Protein AF-M7AQ75-F1 (afdb_monomer_lite)

Sequence (185 aa):
MRVGAAALARFWATLHSLHGDWRFAPSRPPLPRDVWDPAPLSSPPNSVCDRAYVLLDGEYQGRLERDGQTTLNLTGQAGATLDLLVENMGRINFGVNTSDFKGLLRNLSLDSALLSDWLIYPLDVDAAVGQGWPLPTPQAEGSRAPLGPALYTGTFCSSPPVSRPHVGRACSGISPWTRLCSATG

Secondary structure (DSSP, 8-state):
-----------EEESTT--S-------PPBPSS-EEEEEEEE--TT-EESEEEEEETTEEEEEEETTS--EEEEEE-TTPBEEEEEE------SSS------EE-S--EETTEEP------EE-HHHHHHTTPSP-PPPPTTPPPPSS--------PPPPP------------------------

Structure (mmCIF, N/CA/C/O backbone):
data_AF-M7AQ75-F1
#
_entry.id   AF-M7AQ75-F1
#
loop_
_atom_site.group_PDB
_atom_site.id
_atom_site.type_symbol
_atom_site.label_atom_id
_atom_site.label_alt_id
_atom_site.label_comp_id
_atom_site.label_asym_id
_atom_site.label_entity_id
_atom_site.label_seq_id
_atom_site.pdbx_PDB_ins_code
_atom_site.Cartn_x
_atom_site.Cartn_y
_atom_site.Cartn_z
_atom_site.occupancy
_atom_site.B_iso_or_equiv
_atom_site.auth_seq_id
_atom_site.auth_comp_id
_atom_site.auth_asym_id
_atom_site.auth_atom_id
_atom_site.pdbx_PDB_model_num
ATOM 1 N N . MET A 1 1 ? -25.297 -19.003 23.849 1.00 27.22 1 MET A N 1
ATOM 2 C CA . MET A 1 1 ? -23.858 -19.034 24.187 1.00 27.22 1 MET A CA 1
ATOM 3 C C . MET A 1 1 ? -23.104 -18.508 22.970 1.00 27.22 1 MET A C 1
ATOM 5 O O . MET A 1 1 ? -23.290 -19.064 21.902 1.00 27.22 1 MET A O 1
ATOM 9 N N . ARG A 1 2 ? -22.372 -17.397 23.147 1.00 25.47 2 ARG A N 1
ATOM 10 C CA . ARG A 1 2 ? -21.494 -16.680 22.194 1.00 25.47 2 ARG A CA 1
ATOM 11 C C . ARG A 1 2 ? -22.080 -16.260 20.833 1.00 25.47 2 ARG A C 1
ATOM 13 O O . ARG A 1 2 ? -22.066 -16.998 19.859 1.00 25.47 2 ARG A O 1
ATOM 20 N N . VAL A 1 3 ? -22.482 -14.989 20.793 1.00 25.33 3 VAL A N 1
ATOM 21 C CA . VAL A 1 3 ? -22.516 -14.145 19.593 1.00 25.33 3 VAL A CA 1
ATOM 22 C C . VAL A 1 3 ? -21.057 -13.873 19.200 1.00 25.33 3 VAL A C 1
ATOM 24 O O . VAL A 1 3 ? -20.312 -13.301 19.993 1.00 25.33 3 VAL A O 1
ATOM 27 N N . GLY A 1 4 ? -20.627 -14.352 18.033 1.00 22.44 4 GLY A N 1
ATOM 28 C CA . GLY A 1 4 ? -19.316 -14.057 17.452 1.00 22.44 4 GLY A CA 1
ATOM 29 C C . GLY A 1 4 ? -19.477 -12.995 16.373 1.00 22.44 4 GLY A C 1
ATOM 30 O O . GLY A 1 4 ? -20.179 -13.224 15.393 1.00 22.44 4 GLY A O 1
ATOM 31 N N . ALA A 1 5 ? -18.880 -11.827 16.597 1.00 24.09 5 ALA A N 1
ATOM 32 C CA . ALA A 1 5 ? -18.887 -10.697 15.680 1.00 24.09 5 ALA A CA 1
ATOM 33 C C . ALA A 1 5 ? -18.297 -11.078 14.312 1.00 24.09 5 ALA A C 1
ATOM 35 O O . ALA A 1 5 ? -17.221 -11.667 14.235 1.00 24.09 5 ALA A O 1
ATOM 36 N N . ALA A 1 6 ? -18.992 -10.698 13.243 1.00 22.36 6 ALA A N 1
ATOM 37 C CA . ALA A 1 6 ? -18.503 -10.777 11.877 1.00 22.36 6 ALA A CA 1
ATOM 38 C C . ALA A 1 6 ? -18.558 -9.380 11.251 1.00 22.36 6 ALA A C 1
ATOM 40 O O . ALA A 1 6 ? -19.641 -8.815 11.137 1.00 22.36 6 ALA A O 1
ATOM 41 N N . ALA A 1 7 ? -17.395 -8.848 10.867 1.00 22.86 7 ALA A N 1
ATOM 42 C CA . ALA A 1 7 ? -17.157 -8.169 9.588 1.00 22.86 7 ALA A CA 1
ATOM 43 C C . ALA A 1 7 ? -15.687 -7.707 9.530 1.00 22.86 7 ALA A C 1
ATOM 45 O O . ALA A 1 7 ? -15.278 -6.778 10.219 1.00 22.86 7 ALA A O 1
ATOM 46 N N . LEU A 1 8 ? -14.897 -8.410 8.715 1.00 27.36 8 LEU A N 1
ATOM 47 C CA . LEU A 1 8 ? -13.533 -8.071 8.299 1.00 27.36 8 LEU A CA 1
ATOM 48 C C . LEU A 1 8 ? -13.582 -6.926 7.267 1.00 27.36 8 LEU A C 1
ATOM 50 O O . LEU A 1 8 ? -14.388 -6.998 6.343 1.00 27.36 8 LEU A O 1
ATOM 54 N N . ALA A 1 9 ? -12.695 -5.930 7.358 1.00 23.98 9 ALA A N 1
ATOM 55 C CA . ALA A 1 9 ? -12.472 -4.934 6.299 1.00 23.98 9 ALA A CA 1
ATOM 56 C C . ALA A 1 9 ? -10.984 -4.921 5.901 1.00 23.98 9 ALA A C 1
ATOM 58 O O . ALA A 1 9 ? -10.117 -5.019 6.767 1.00 23.98 9 ALA A O 1
ATOM 59 N N . ARG A 1 10 ? -10.694 -4.888 4.593 1.00 34.25 10 ARG A N 1
ATOM 60 C CA . ARG A 1 10 ? -9.398 -5.259 3.987 1.00 34.25 10 ARG A CA 1
ATOM 61 C C . ARG A 1 10 ? -9.135 -4.436 2.713 1.00 34.25 10 ARG A C 1
ATOM 63 O O . ARG A 1 10 ? -10.094 -4.188 1.990 1.00 34.25 10 ARG A O 1
ATOM 70 N N . PHE A 1 11 ? -7.862 -4.128 2.424 1.00 36.25 11 PHE A N 1
ATOM 71 C CA . PHE A 1 11 ? -7.356 -3.196 1.393 1.00 36.25 11 PHE A CA 1
ATOM 72 C C . PHE A 1 11 ? -7.885 -1.755 1.461 1.00 36.25 11 PHE A C 1
ATOM 74 O O . PHE A 1 11 ? -9.081 -1.513 1.591 1.00 36.25 11 PHE A O 1
ATOM 81 N N . TRP A 1 12 ? -6.981 -0.790 1.267 1.00 38.69 12 TRP A N 1
ATOM 82 C CA . TRP A 1 12 ? -7.255 0.646 1.338 1.00 38.69 12 TRP A CA 1
ATOM 83 C C . TRP A 1 12 ? -6.426 1.407 0.277 1.00 38.69 12 TRP A C 1
ATOM 85 O O . TRP A 1 12 ? -5.217 1.227 0.190 1.00 38.69 12 TRP A O 1
ATOM 95 N N . ALA A 1 13 ? -7.035 2.277 -0.530 1.00 34.41 13 ALA A N 1
ATOM 96 C CA . ALA A 1 13 ? -6.335 3.215 -1.424 1.00 34.41 13 ALA A CA 1
ATOM 97 C C . ALA A 1 13 ? -7.135 4.522 -1.533 1.00 34.41 13 ALA A C 1
ATOM 99 O O . ALA A 1 13 ? -8.310 4.466 -1.841 1.00 34.41 13 ALA A O 1
ATOM 100 N N . THR A 1 14 ? -6.577 5.710 -1.302 1.00 35.91 14 THR A N 1
ATOM 101 C CA . THR A 1 14 ? -7.384 6.954 -1.225 1.00 35.91 14 THR A CA 1
ATOM 102 C C . THR A 1 14 ? -8.090 7.326 -2.550 1.00 35.91 14 THR A C 1
ATOM 104 O O . THR A 1 14 ? -7.473 7.349 -3.615 1.00 35.91 14 THR A O 1
ATOM 107 N N . LEU A 1 15 ? -9.389 7.660 -2.467 1.00 39.03 15 LEU A N 1
ATOM 108 C CA . LEU A 1 15 ? -10.383 7.765 -3.559 1.00 39.03 15 LEU A CA 1
ATOM 109 C C . LEU A 1 15 ? -10.178 8.882 -4.614 1.00 39.03 15 LEU A C 1
ATOM 111 O O . LEU A 1 15 ? -10.840 8.865 -5.647 1.00 39.03 15 LEU A O 1
ATOM 115 N N . HIS A 1 16 ? -9.272 9.849 -4.463 1.00 32.41 16 HIS A N 1
ATOM 116 C CA . HIS A 1 16 ? -9.374 11.089 -5.259 1.00 32.41 16 HIS A CA 1
ATOM 117 C C . HIS A 1 16 ? -8.875 11.052 -6.727 1.00 32.41 16 HIS A C 1
ATOM 119 O O . HIS A 1 16 ? -8.569 12.101 -7.297 1.00 32.41 16 HIS A O 1
ATOM 125 N N . SER A 1 17 ? -8.765 9.886 -7.381 1.00 36.56 17 SER A N 1
ATOM 126 C CA . SER A 1 17 ? -8.378 9.842 -8.806 1.00 36.56 17 SER A C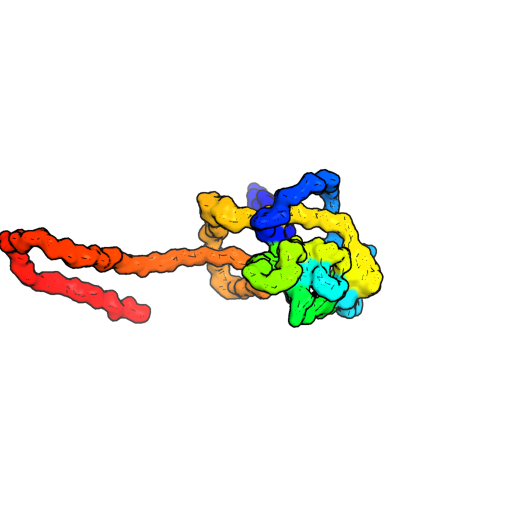A 1
ATOM 127 C C . SER A 1 17 ? -8.760 8.564 -9.570 1.00 36.56 17 SER A C 1
ATOM 129 O O . SER A 1 17 ? -7.956 8.087 -10.370 1.00 36.56 17 SER A O 1
ATOM 131 N N . LEU A 1 18 ? -9.966 8.018 -9.391 1.00 42.47 18 LEU A N 1
ATOM 132 C CA . LEU A 1 18 ? -10.447 6.893 -10.210 1.00 42.47 18 LEU A CA 1
ATOM 133 C C . LEU A 1 18 ? -11.562 7.333 -11.173 1.00 42.47 18 LEU A C 1
ATOM 135 O O . LEU A 1 18 ? -12.719 6.966 -11.014 1.00 42.47 18 LEU A O 1
ATOM 139 N N . HIS A 1 19 ? -11.204 8.110 -12.198 1.00 36.62 19 HIS A N 1
ATOM 140 C CA . HIS A 1 19 ? -11.995 8.170 -13.431 1.00 36.62 19 HIS A CA 1
ATOM 141 C C . HIS A 1 19 ? -11.363 7.213 -14.441 1.00 36.62 19 HIS A C 1
ATOM 143 O O . HIS A 1 19 ? -10.417 7.564 -15.142 1.00 36.62 19 HIS A O 1
ATOM 149 N N . GLY A 1 20 ? -11.865 5.983 -14.474 1.00 34.25 20 GLY A N 1
ATOM 150 C CA . GLY A 1 20 ? -11.493 4.985 -15.467 1.00 34.25 20 GLY A CA 1
ATOM 151 C C . GLY A 1 20 ? -12.203 3.673 -15.175 1.00 34.25 20 GLY A C 1
ATOM 152 O O . GLY A 1 20 ? -12.045 3.124 -14.090 1.00 34.25 20 GLY A O 1
ATOM 153 N N . ASP A 1 21 ? -13.008 3.204 -16.125 1.00 34.75 21 ASP A N 1
ATOM 154 C CA . ASP A 1 21 ? -13.701 1.921 -16.061 1.00 34.75 21 ASP A CA 1
ATOM 155 C C . ASP A 1 21 ? -12.701 0.769 -15.903 1.00 34.75 21 ASP A C 1
ATOM 157 O O . ASP A 1 21 ? -11.949 0.451 -16.825 1.00 34.75 21 ASP A O 1
ATOM 161 N N . TRP A 1 22 ? -12.725 0.092 -14.758 1.00 36.59 22 TRP A N 1
ATOM 162 C CA . TRP A 1 22 ? -12.107 -1.221 -14.609 1.00 36.59 22 TRP A CA 1
ATOM 163 C C . TRP A 1 22 ? -13.142 -2.188 -14.030 1.00 36.59 22 TRP A C 1
ATOM 165 O O . TRP A 1 22 ? -13.721 -1.971 -12.969 1.00 36.59 22 TRP A O 1
ATOM 175 N N . ARG A 1 23 ? -13.427 -3.253 -14.782 1.00 28.41 23 ARG A N 1
ATOM 176 C CA . ARG A 1 23 ? -14.301 -4.358 -14.377 1.00 28.41 23 ARG A CA 1
ATOM 177 C C . ARG A 1 23 ? -13.417 -5.570 -14.123 1.00 28.41 23 ARG A C 1
ATOM 179 O O . ARG A 1 23 ? -12.953 -6.133 -15.105 1.00 28.41 23 ARG A O 1
ATOM 186 N N . PHE A 1 24 ? -13.221 -6.009 -12.878 1.00 36.66 24 PHE A N 1
ATOM 187 C CA . PHE A 1 24 ? -12.612 -7.320 -12.607 1.00 36.66 24 PHE A CA 1
ATOM 188 C C . PHE A 1 24 ? -13.222 -8.014 -11.382 1.00 36.66 24 PHE A C 1
ATOM 190 O O . PHE A 1 24 ? -13.629 -7.375 -10.414 1.00 36.66 24 PHE A O 1
ATOM 197 N N . ALA A 1 25 ? -13.339 -9.339 -11.504 1.00 28.00 25 ALA A N 1
ATOM 198 C CA . ALA A 1 25 ? -13.940 -10.279 -10.559 1.00 28.00 25 ALA A CA 1
ATOM 199 C C . ALA A 1 25 ? -13.043 -10.527 -9.322 1.00 28.00 25 ALA A C 1
ATOM 201 O O . ALA A 1 25 ? -11.836 -10.301 -9.396 1.00 28.00 25 ALA A O 1
ATOM 202 N N . PRO A 1 26 ? -13.597 -10.990 -8.182 1.00 33.34 26 PRO A N 1
ATOM 203 C CA . PRO A 1 26 ? -12.878 -10.991 -6.914 1.00 33.34 26 PRO A CA 1
ATOM 204 C C . PRO A 1 26 ? -11.957 -12.210 -6.737 1.00 33.34 26 PRO A C 1
ATOM 206 O O . PRO A 1 26 ? -12.433 -13.336 -6.628 1.00 33.34 26 PRO A O 1
ATOM 209 N N . SER A 1 27 ? -10.657 -11.984 -6.559 1.00 33.62 27 SER A N 1
ATOM 210 C CA . SER A 1 27 ? -9.801 -12.803 -5.694 1.00 33.62 27 SER A CA 1
ATOM 211 C C . SER A 1 27 ? -8.594 -11.993 -5.239 1.00 33.62 27 SER A C 1
ATOM 213 O O . SER A 1 27 ? -7.915 -11.388 -6.059 1.00 33.62 27 SER A O 1
ATOM 215 N N . ARG A 1 28 ? -8.336 -11.961 -3.930 1.00 54.16 28 ARG A N 1
ATOM 216 C CA . ARG A 1 28 ? -7.172 -11.273 -3.366 1.00 54.16 28 ARG A CA 1
ATOM 217 C C . ARG A 1 28 ? -5.953 -12.188 -3.511 1.00 54.16 28 ARG A C 1
ATOM 219 O O . ARG A 1 28 ? -6.085 -13.331 -3.077 1.00 54.16 28 ARG A O 1
ATOM 226 N N . PRO A 1 29 ? -4.813 -11.750 -4.081 1.00 53.88 29 PRO A N 1
ATOM 227 C CA . PRO A 1 29 ? -3.756 -12.686 -4.429 1.00 53.88 29 PRO A CA 1
ATOM 228 C C . PRO A 1 29 ? -3.060 -13.174 -3.147 1.00 53.88 29 PRO A C 1
ATOM 230 O O . PRO A 1 29 ? -2.524 -12.353 -2.393 1.00 53.88 29 PRO A O 1
ATOM 233 N N . PRO A 1 30 ? -3.100 -14.484 -2.853 1.00 63.56 30 PRO A N 1
ATOM 234 C CA . PRO A 1 30 ? -2.301 -15.056 -1.780 1.00 63.56 30 PRO A CA 1
ATOM 235 C C . PRO A 1 30 ? -0.812 -15.009 -2.138 1.00 63.56 30 PRO A C 1
ATOM 237 O O . PRO A 1 30 ? -0.453 -14.963 -3.319 1.00 63.56 30 PRO A O 1
ATOM 240 N N . LEU A 1 31 ? 0.069 -15.110 -1.137 1.00 60.66 31 LEU A N 1
ATOM 241 C CA . LEU A 1 31 ? 1.465 -15.451 -1.399 1.00 60.66 31 LEU A CA 1
ATOM 242 C C . LEU A 1 31 ? 1.521 -16.743 -2.236 1.00 60.66 31 LEU A C 1
ATOM 244 O O . LEU A 1 31 ? 0.912 -17.744 -1.841 1.00 60.66 31 LEU A O 1
ATOM 248 N N . PRO A 1 32 ? 2.243 -16.746 -3.374 1.00 65.56 32 PRO A N 1
ATOM 249 C CA . PRO A 1 32 ? 2.225 -17.867 -4.312 1.00 65.56 32 PRO A CA 1
ATOM 250 C C . PRO A 1 32 ? 2.980 -19.098 -3.792 1.00 65.56 32 PRO A C 1
ATOM 252 O O . PRO A 1 32 ? 2.839 -20.184 -4.349 1.00 65.56 32 PRO A O 1
ATOM 255 N N . ARG A 1 33 ? 3.811 -18.931 -2.758 1.00 70.94 33 ARG A N 1
ATOM 256 C CA . ARG A 1 33 ? 4.610 -19.982 -2.123 1.00 70.94 33 ARG A CA 1
ATOM 257 C C . ARG A 1 33 ? 4.973 -19.587 -0.697 1.00 70.94 33 ARG A C 1
ATOM 259 O O . ARG A 1 33 ? 4.886 -18.408 -0.353 1.00 70.94 33 ARG A O 1
ATOM 266 N N . ASP A 1 34 ? 5.420 -20.562 0.088 1.00 70.50 34 ASP A N 1
ATOM 267 C CA . ASP A 1 34 ? 6.023 -20.283 1.384 1.00 70.50 34 ASP A CA 1
ATOM 268 C C . ASP A 1 34 ? 7.318 -19.492 1.199 1.00 70.50 34 ASP A C 1
ATOM 270 O O . ASP A 1 34 ? 8.104 -19.740 0.279 1.00 70.50 34 ASP A O 1
ATOM 274 N N . VAL A 1 35 ? 7.545 -18.562 2.114 1.00 68.69 35 VAL A N 1
ATOM 275 C CA . VAL A 1 35 ? 8.711 -17.693 2.180 1.00 68.69 35 VAL A CA 1
ATOM 276 C C . VAL A 1 35 ? 9.346 -17.902 3.551 1.00 68.69 35 VAL A C 1
ATOM 278 O O . VAL A 1 35 ? 9.047 -17.189 4.510 1.00 68.69 35 VAL A O 1
ATOM 281 N N . TRP A 1 36 ? 10.162 -18.952 3.646 1.00 65.19 36 TRP A N 1
ATOM 282 C CA . TRP A 1 36 ? 10.852 -19.354 4.878 1.00 65.19 36 TRP A CA 1
ATOM 283 C C . TRP A 1 36 ? 12.084 -18.485 5.161 1.00 65.19 36 TRP A C 1
ATOM 285 O O . TRP A 1 36 ? 12.357 -18.173 6.317 1.00 65.19 36 TRP A O 1
ATOM 295 N N . ASP A 1 37 ? 12.765 -18.037 4.104 1.00 77.38 37 ASP A N 1
ATOM 296 C CA . ASP A 1 37 ? 13.824 -17.029 4.159 1.00 77.38 37 ASP A CA 1
ATOM 297 C C . ASP A 1 37 ? 13.260 -15.660 3.755 1.00 77.38 37 ASP A C 1
ATOM 299 O O . ASP A 1 37 ? 12.406 -15.613 2.866 1.00 77.38 37 ASP A O 1
ATOM 303 N N . PRO A 1 38 ? 13.713 -14.539 4.352 1.00 84.31 38 PRO A N 1
ATOM 304 C CA . PRO A 1 38 ? 13.221 -13.215 3.987 1.00 84.31 38 PRO A CA 1
ATOM 305 C C . PRO A 1 38 ? 13.369 -12.934 2.480 1.00 84.31 38 PRO A C 1
ATOM 307 O O . PRO A 1 38 ? 14.480 -12.754 1.980 1.00 84.31 38 PRO A O 1
ATOM 310 N N . ALA A 1 39 ? 12.246 -12.875 1.761 1.00 88.25 39 ALA A N 1
ATOM 311 C CA . ALA A 1 39 ? 12.202 -12.649 0.319 1.00 88.25 39 ALA A CA 1
ATOM 312 C C . ALA A 1 39 ? 11.967 -11.170 -0.008 1.00 88.25 39 ALA A C 1
ATOM 314 O O . ALA A 1 39 ? 11.090 -10.542 0.594 1.00 88.25 39 ALA A O 1
ATOM 315 N N . PRO A 1 40 ? 12.678 -10.603 -0.997 1.00 94.50 40 PRO A N 1
ATOM 316 C CA . PRO A 1 40 ? 12.508 -9.205 -1.362 1.00 94.50 40 PRO A CA 1
ATOM 317 C C . PRO A 1 40 ? 11.181 -8.990 -2.102 1.00 94.50 40 PRO A C 1
ATOM 319 O O . PRO A 1 40 ? 10.994 -9.479 -3.218 1.00 94.50 40 PRO A O 1
ATOM 322 N N . LEU A 1 41 ? 10.285 -8.198 -1.513 1.00 94.94 41 LEU A N 1
ATOM 323 C CA . LEU A 1 41 ? 9.194 -7.526 -2.214 1.00 94.94 41 LEU A CA 1
ATOM 324 C C . LEU A 1 41 ? 9.739 -6.223 -2.806 1.00 94.94 41 LEU A C 1
ATOM 326 O O . LEU A 1 41 ? 10.148 -5.334 -2.061 1.00 94.94 41 LEU A O 1
ATOM 330 N N . SER A 1 42 ? 9.741 -6.101 -4.130 1.00 95.62 42 SER A N 1
ATOM 331 C CA . SER A 1 42 ? 10.352 -4.977 -4.845 1.00 95.62 42 SER A CA 1
ATOM 332 C C . SER A 1 42 ? 9.372 -4.273 -5.772 1.00 95.62 42 SER A C 1
ATOM 334 O O . SER A 1 42 ? 8.533 -4.903 -6.421 1.00 95.62 42 SER A O 1
ATOM 336 N N . SER A 1 43 ? 9.518 -2.956 -5.867 1.00 93.69 43 SER A N 1
ATOM 337 C CA . SER A 1 43 ? 8.799 -2.105 -6.804 1.00 93.69 43 SER A CA 1
ATOM 338 C C . SER A 1 43 ? 9.749 -1.620 -7.911 1.00 93.69 43 SER A C 1
ATOM 340 O O . SER A 1 43 ? 10.874 -1.195 -7.630 1.00 93.69 43 SER A O 1
ATOM 342 N N . PRO A 1 44 ? 9.351 -1.681 -9.196 1.00 93.00 44 PRO A N 1
ATOM 343 C CA . PRO A 1 44 ? 10.107 -1.020 -10.253 1.00 93.00 44 PRO A CA 1
ATOM 344 C C . PRO A 1 44 ? 10.233 0.492 -9.988 1.00 93.00 44 PRO A C 1
ATOM 346 O O . PRO A 1 44 ? 9.353 1.071 -9.340 1.00 93.00 44 PRO A O 1
ATOM 349 N N . PRO A 1 45 ? 11.253 1.174 -10.534 1.00 90.69 45 PRO A N 1
ATOM 350 C CA . PRO A 1 45 ? 11.369 2.624 -10.405 1.00 90.69 45 PRO A CA 1
ATOM 351 C C . PRO A 1 45 ? 10.079 3.341 -10.825 1.00 90.69 45 PRO A C 1
ATOM 353 O O . PRO A 1 45 ? 9.495 3.016 -11.863 1.00 90.69 45 PRO A O 1
ATOM 356 N N . ASN A 1 46 ? 9.643 4.322 -10.027 1.00 85.38 46 ASN A N 1
ATOM 357 C CA . ASN A 1 46 ? 8.426 5.111 -10.266 1.00 85.38 46 ASN A CA 1
ATOM 358 C C . ASN A 1 46 ? 7.130 4.282 -10.386 1.00 85.38 46 ASN A C 1
ATOM 360 O O . ASN A 1 46 ? 6.218 4.665 -11.118 1.00 85.38 46 ASN A O 1
ATOM 364 N N . SER A 1 47 ? 7.042 3.129 -9.713 1.00 89.19 47 SER A N 1
ATOM 365 C CA . SER A 1 47 ? 5.832 2.289 -9.731 1.00 89.19 47 SER A CA 1
ATOM 366 C C . SER A 1 47 ? 4.915 2.488 -8.525 1.00 89.19 47 SER A C 1
ATOM 368 O O . SER A 1 47 ? 3.714 2.290 -8.658 1.00 89.19 47 SER A O 1
ATOM 370 N N . VAL A 1 48 ? 5.445 2.908 -7.375 1.00 91.75 48 VAL A N 1
ATOM 371 C CA . VAL A 1 48 ? 4.654 3.320 -6.207 1.00 91.75 48 VAL A CA 1
ATOM 372 C C . VAL A 1 48 ? 4.588 4.842 -6.208 1.00 91.75 48 VAL A C 1
ATOM 374 O O . VAL A 1 48 ? 5.624 5.502 -6.202 1.00 91.75 48 VAL A O 1
ATOM 377 N N . CYS A 1 49 ? 3.384 5.405 -6.266 1.00 90.31 49 CYS A N 1
ATOM 378 C CA . CYS A 1 49 ? 3.143 6.847 -6.335 1.00 90.31 49 CYS A CA 1
ATOM 379 C C . CYS A 1 49 ? 2.066 7.236 -5.298 1.00 90.31 49 CYS A C 1
ATOM 381 O O . CYS A 1 49 ? 0.875 7.174 -5.589 1.00 90.31 49 CYS A O 1
ATOM 383 N N . ASP A 1 50 ? 2.413 7.598 -4.062 1.00 90.06 50 ASP A N 1
ATOM 384 C CA . ASP A 1 50 ? 3.759 8.004 -3.607 1.00 90.06 50 ASP A CA 1
ATOM 385 C C . ASP A 1 50 ? 4.336 7.102 -2.514 1.00 90.06 50 ASP A C 1
ATOM 387 O O . ASP A 1 50 ? 5.549 6.883 -2.474 1.00 90.06 50 ASP A O 1
ATOM 391 N N . ARG A 1 51 ? 3.477 6.523 -1.672 1.00 94.06 51 ARG A N 1
ATOM 392 C CA . ARG A 1 51 ? 3.883 5.622 -0.590 1.00 94.06 51 ARG A CA 1
ATOM 393 C C . ARG A 1 51 ? 2.919 4.450 -0.474 1.00 94.06 51 ARG A C 1
ATOM 395 O O . ARG A 1 51 ? 1.714 4.641 -0.565 1.00 94.06 51 ARG A O 1
ATOM 402 N N . ALA A 1 52 ? 3.436 3.251 -0.234 1.00 95.12 52 ALA A N 1
ATOM 403 C CA . ALA A 1 52 ? 2.639 2.062 0.045 1.00 95.12 52 ALA A CA 1
ATOM 404 C C . ALA A 1 52 ? 3.044 1.458 1.393 1.00 95.12 52 ALA A C 1
ATOM 406 O O . ALA A 1 52 ? 4.192 1.060 1.563 1.00 95.12 52 ALA A O 1
ATOM 407 N N . TYR A 1 53 ? 2.117 1.367 2.343 1.00 94.69 53 TYR A N 1
ATOM 408 C CA . TYR A 1 53 ? 2.301 0.614 3.585 1.00 94.69 53 TYR A CA 1
ATOM 409 C C . TYR A 1 53 ? 1.957 -0.848 3.320 1.00 94.69 53 TYR A C 1
ATOM 411 O O . TYR A 1 53 ? 0.883 -1.142 2.796 1.00 94.69 53 TYR A O 1
ATOM 419 N N . VAL A 1 54 ? 2.863 -1.754 3.665 1.00 94.25 54 VAL A N 1
ATOM 420 C CA . VAL A 1 54 ? 2.759 -3.176 3.339 1.00 94.25 54 VAL A CA 1
ATOM 421 C C . VAL A 1 54 ? 2.330 -3.947 4.572 1.00 94.25 54 VAL A C 1
ATOM 423 O O . VAL A 1 54 ? 2.936 -3.809 5.636 1.00 94.25 54 VAL A O 1
ATOM 426 N N . LEU A 1 55 ? 1.280 -4.752 4.426 1.00 91.50 55 LEU A N 1
ATOM 427 C CA . LEU A 1 55 ? 0.780 -5.622 5.479 1.00 91.50 55 LEU A CA 1
ATOM 428 C C . LEU A 1 55 ? 0.707 -7.059 4.964 1.00 91.50 55 LEU A C 1
ATOM 430 O O . LEU A 1 55 ? 0.308 -7.300 3.825 1.00 91.50 55 LEU A O 1
ATOM 434 N N . LEU A 1 56 ? 1.064 -8.016 5.811 1.00 89.50 56 LEU A N 1
ATOM 435 C CA . LEU A 1 56 ? 0.944 -9.441 5.528 1.00 89.50 56 LEU A CA 1
ATOM 436 C C . LEU A 1 56 ? 0.034 -10.065 6.582 1.00 89.50 56 LEU A C 1
ATOM 438 O O . LEU A 1 56 ? 0.302 -9.944 7.772 1.00 89.50 56 LEU A O 1
ATOM 442 N N . ASP A 1 57 ? -1.092 -10.631 6.148 1.00 88.19 57 ASP A N 1
ATOM 443 C CA . ASP A 1 57 ? -2.183 -11.097 7.020 1.00 88.19 57 ASP A CA 1
ATOM 444 C C . ASP A 1 57 ? -2.664 -10.062 8.053 1.00 88.19 57 ASP A C 1
ATOM 446 O O . ASP A 1 57 ? -3.173 -10.398 9.118 1.00 88.19 57 ASP A O 1
ATOM 450 N N . GLY A 1 58 ? -2.575 -8.778 7.693 1.00 85.06 58 GLY A N 1
ATOM 451 C CA . GLY A 1 58 ? -2.968 -7.656 8.549 1.00 85.06 58 GLY A CA 1
ATOM 452 C C . GLY A 1 58 ? -1.854 -7.135 9.462 1.00 85.06 58 GLY A C 1
ATOM 453 O O . GLY A 1 58 ? -2.033 -6.089 10.078 1.00 85.06 58 GLY A O 1
ATOM 454 N N . GLU A 1 59 ? -0.692 -7.789 9.499 1.00 88.69 59 GLU A N 1
ATOM 455 C CA . GLU A 1 59 ? 0.472 -7.337 10.265 1.00 88.69 59 GLU A CA 1
ATOM 456 C C . GLU A 1 59 ? 1.358 -6.417 9.425 1.00 88.69 59 GLU A C 1
ATOM 458 O O . GLU A 1 59 ? 1.740 -6.759 8.304 1.00 88.69 59 GLU A O 1
ATOM 463 N N . TYR A 1 60 ? 1.715 -5.253 9.969 1.00 91.62 60 TYR A N 1
ATOM 464 C CA . TYR A 1 60 ? 2.527 -4.255 9.273 1.00 91.62 60 TYR A CA 1
ATOM 465 C C . TYR A 1 60 ? 3.983 -4.706 9.099 1.00 91.62 60 TYR A C 1
ATOM 467 O O . TYR A 1 60 ? 4.657 -5.040 10.070 1.00 91.62 60 TYR A O 1
ATOM 475 N N . GLN A 1 61 ? 4.473 -4.656 7.860 1.00 94.25 61 GLN A N 1
ATOM 476 C CA . GLN A 1 61 ? 5.803 -5.139 7.466 1.00 94.25 61 GLN A CA 1
ATOM 477 C C . GLN A 1 61 ? 6.782 -4.006 7.135 1.00 94.25 61 GLN A C 1
ATOM 479 O O . GLN A 1 61 ? 7.994 -4.201 7.145 1.00 94.25 61 GLN A O 1
ATOM 484 N N . GLY A 1 62 ? 6.274 -2.812 6.821 1.00 94.88 62 GLY A N 1
ATOM 485 C CA . GLY A 1 62 ? 7.088 -1.681 6.383 1.00 94.88 62 GLY A CA 1
ATOM 486 C C . GLY A 1 62 ? 6.417 -0.887 5.270 1.00 94.88 62 GLY A C 1
ATOM 487 O O . GLY A 1 62 ? 5.217 -1.022 5.028 1.00 94.88 62 GLY A O 1
ATOM 488 N N . ARG A 1 63 ? 7.191 -0.049 4.577 1.00 94.94 63 ARG A N 1
ATOM 489 C CA . ARG A 1 63 ? 6.677 0.800 3.498 1.00 94.94 63 ARG A CA 1
ATOM 490 C C . ARG A 1 63 ? 7.572 0.785 2.264 1.00 94.94 63 ARG A C 1
ATOM 492 O O . ARG A 1 63 ? 8.785 0.639 2.376 1.00 94.94 63 ARG A O 1
ATOM 499 N N . LEU A 1 64 ? 6.953 0.994 1.110 1.00 96.00 64 LEU A N 1
ATOM 500 C CA . LEU A 1 64 ? 7.607 1.319 -0.151 1.00 96.00 64 LEU A CA 1
ATOM 501 C C . LEU A 1 64 ? 7.346 2.795 -0.481 1.00 96.00 64 LEU A C 1
ATOM 503 O O . LEU A 1 64 ? 6.252 3.296 -0.219 1.00 96.00 64 LEU A O 1
ATOM 507 N N . GLU A 1 65 ? 8.319 3.497 -1.053 1.00 95.75 65 GLU A N 1
ATOM 508 C CA . GLU A 1 65 ? 8.251 4.932 -1.356 1.00 95.75 65 GLU A CA 1
ATOM 509 C C . GLU A 1 65 ? 8.781 5.223 -2.764 1.00 95.75 65 GLU A C 1
ATOM 511 O O . GLU A 1 65 ? 9.750 4.602 -3.201 1.00 95.75 65 GLU A O 1
ATOM 516 N N . ARG A 1 66 ? 8.164 6.191 -3.455 1.00 92.75 66 ARG A N 1
ATOM 517 C CA . ARG A 1 66 ? 8.519 6.605 -4.824 1.00 92.75 66 ARG A CA 1
ATOM 518 C C . ARG A 1 66 ? 10.005 6.930 -4.989 1.00 92.75 66 ARG A C 1
ATOM 520 O O . ARG A 1 66 ? 10.649 6.385 -5.879 1.00 92.75 66 ARG A O 1
ATOM 527 N N . ASP A 1 67 ? 10.514 7.783 -4.101 1.00 91.81 67 ASP A N 1
ATOM 528 C CA . ASP A 1 67 ? 11.885 8.313 -4.112 1.00 91.81 67 ASP A CA 1
ATOM 529 C C . ASP A 1 67 ? 12.691 7.839 -2.887 1.00 91.81 67 ASP A C 1
ATOM 531 O O . ASP A 1 67 ? 13.627 8.502 -2.439 1.00 91.81 67 ASP A O 1
ATOM 535 N N . GLY A 1 68 ? 12.292 6.709 -2.294 1.00 94.50 68 GLY A N 1
ATOM 536 C CA . GLY A 1 68 ? 12.870 6.189 -1.057 1.00 94.50 68 GLY A CA 1
ATOM 537 C C . GLY A 1 68 ? 13.092 4.683 -1.113 1.00 94.50 68 GLY A C 1
ATOM 538 O O . GLY A 1 68 ? 13.761 4.165 -2.005 1.00 94.50 68 GLY A O 1
ATOM 539 N N . GLN A 1 69 ? 12.551 3.968 -0.130 1.00 96.06 69 GLN A N 1
ATOM 540 C CA . GLN A 1 69 ? 12.667 2.515 -0.065 1.00 96.06 69 GLN A CA 1
ATOM 541 C C . GLN A 1 69 ? 11.819 1.849 -1.161 1.00 96.06 69 GLN A C 1
ATOM 543 O O . GLN A 1 69 ? 10.596 1.881 -1.099 1.00 96.06 69 GLN A O 1
ATOM 548 N N . THR A 1 70 ? 12.445 1.204 -2.145 1.00 96.88 70 THR A N 1
ATOM 549 C CA . THR A 1 70 ? 11.742 0.476 -3.224 1.00 96.88 70 THR A CA 1
ATOM 550 C C . THR A 1 70 ? 11.676 -1.035 -3.006 1.00 96.88 70 THR A C 1
ATOM 552 O O . THR A 1 70 ? 10.987 -1.737 -3.745 1.00 96.88 70 THR A O 1
ATOM 555 N N . THR A 1 71 ? 12.349 -1.538 -1.971 1.00 96.94 71 THR A N 1
ATOM 556 C CA . THR A 1 71 ? 12.368 -2.959 -1.617 1.00 96.94 71 THR A CA 1
ATOM 557 C C . THR A 1 71 ? 12.264 -3.136 -0.107 1.00 96.94 71 THR A C 1
ATOM 559 O O . THR A 1 71 ? 12.894 -2.405 0.662 1.00 96.94 71 THR A O 1
ATOM 562 N N . LEU A 1 72 ? 11.504 -4.139 0.323 1.00 95.50 72 LEU A N 1
ATOM 563 C CA . LEU A 1 72 ? 11.457 -4.615 1.706 1.00 95.50 72 LEU A CA 1
ATOM 564 C C . LEU A 1 72 ? 11.423 -6.142 1.724 1.00 95.50 72 LEU A C 1
ATOM 566 O O . LEU A 1 72 ? 10.895 -6.759 0.802 1.00 95.50 72 LEU A O 1
ATOM 570 N N . ASN A 1 73 ? 11.977 -6.754 2.766 1.00 95.25 73 ASN A N 1
ATOM 571 C CA . ASN A 1 73 ? 11.972 -8.207 2.893 1.00 95.25 73 ASN A CA 1
ATOM 572 C C . ASN A 1 73 ? 10.718 -8.676 3.633 1.00 95.25 73 ASN A C 1
ATOM 574 O O . ASN A 1 73 ? 10.365 -8.113 4.667 1.00 95.25 73 ASN A O 1
ATOM 578 N N . LEU A 1 74 ? 10.074 -9.715 3.107 1.00 90.81 74 LEU A N 1
ATOM 579 C CA . LEU A 1 74 ? 8.907 -10.365 3.693 1.00 90.81 74 LEU A CA 1
ATOM 580 C C . LEU A 1 74 ? 9.231 -11.799 4.101 1.00 90.81 74 LEU A C 1
ATOM 582 O O . LEU A 1 74 ? 9.991 -12.486 3.427 1.00 90.81 74 LEU A O 1
ATOM 586 N N . THR A 1 75 ? 8.581 -12.268 5.160 1.00 89.38 75 THR A N 1
ATOM 587 C CA . THR A 1 75 ? 8.576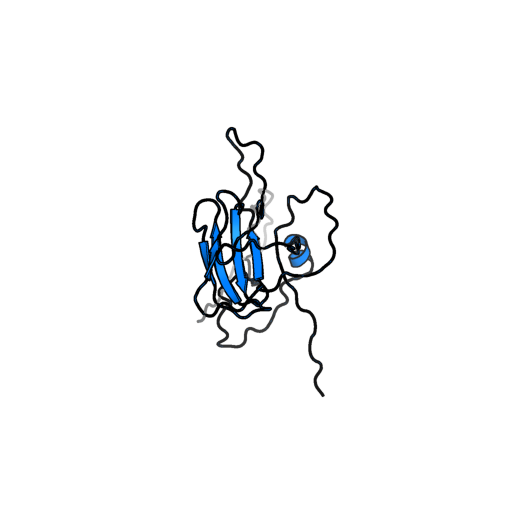 -13.674 5.581 1.00 89.38 75 THR A CA 1
ATOM 588 C C . THR A 1 75 ? 7.131 -14.070 5.851 1.00 89.38 75 THR A C 1
ATOM 590 O O . THR A 1 75 ? 6.403 -13.318 6.497 1.00 89.38 75 THR A O 1
ATOM 593 N N . GLY A 1 76 ? 6.692 -15.223 5.346 1.00 86.12 76 GLY A N 1
ATOM 594 C CA . GLY A 1 76 ? 5.298 -15.649 5.471 1.00 86.12 76 GLY A CA 1
ATOM 595 C C . GLY A 1 76 ? 4.998 -16.966 4.769 1.00 86.12 76 GLY A C 1
ATOM 596 O O . GLY A 1 76 ? 5.829 -17.503 4.043 1.00 86.12 76 GLY A O 1
ATOM 597 N N . GLN A 1 77 ? 3.803 -17.500 4.998 1.00 80.81 77 GLN A N 1
ATOM 598 C CA . GLN A 1 77 ? 3.372 -18.779 4.430 1.00 80.81 77 GLN A CA 1
ATOM 599 C C . GLN A 1 77 ? 2.649 -18.587 3.093 1.00 80.81 77 GLN A C 1
ATOM 601 O O . GLN A 1 77 ? 2.041 -17.544 2.845 1.00 80.81 77 GLN A O 1
ATOM 606 N N . ALA A 1 78 ? 2.671 -19.609 2.239 1.00 75.88 78 ALA A N 1
ATOM 607 C CA . ALA A 1 78 ? 1.814 -19.686 1.065 1.00 75.88 78 ALA A CA 1
ATOM 608 C C . ALA A 1 78 ? 0.360 -19.473 1.494 1.00 75.88 78 ALA A C 1
ATOM 610 O O . ALA A 1 78 ? -0.074 -19.978 2.529 1.00 75.88 78 ALA A O 1
ATOM 611 N N . GLY A 1 79 ? -0.410 -18.724 0.709 1.00 75.69 79 GLY A N 1
ATOM 612 C CA . GLY A 1 79 ? -1.778 -18.387 1.109 1.00 75.69 79 GLY A CA 1
ATOM 613 C C . GLY A 1 79 ? -1.899 -17.109 1.942 1.00 75.69 79 GLY A C 1
ATOM 614 O O . GLY A 1 79 ? -2.998 -16.557 1.992 1.00 75.69 79 GLY A O 1
ATOM 615 N N . ALA A 1 80 ? -0.810 -16.605 2.540 1.00 84.31 80 ALA A N 1
ATOM 616 C CA . ALA A 1 80 ? -0.851 -15.370 3.320 1.00 84.31 80 ALA A CA 1
ATOM 617 C C . ALA A 1 80 ? -1.308 -14.188 2.458 1.00 84.31 80 ALA A C 1
ATOM 619 O O . ALA A 1 80 ? -0.980 -14.072 1.274 1.00 84.31 80 ALA A O 1
ATOM 620 N N . THR A 1 81 ? -2.081 -13.295 3.059 1.00 86.69 81 THR A N 1
ATOM 621 C CA . THR A 1 81 ? -2.742 -12.212 2.342 1.00 86.69 81 THR A CA 1
ATOM 622 C C . THR A 1 81 ? -1.861 -10.965 2.310 1.00 86.69 81 THR A C 1
ATOM 624 O O . THR A 1 81 ? -1.638 -10.345 3.348 1.00 86.69 81 THR A O 1
ATOM 627 N N . LEU A 1 82 ? -1.426 -10.530 1.124 1.00 90.38 82 LEU A N 1
ATOM 628 C CA . LEU A 1 82 ? -0.650 -9.296 0.960 1.00 90.38 82 LEU A CA 1
ATOM 629 C C . LEU A 1 82 ? -1.576 -8.080 0.780 1.00 90.38 82 LEU A C 1
ATOM 631 O O . LEU A 1 82 ? -2.452 -8.077 -0.087 1.00 90.38 82 LEU A O 1
ATOM 635 N N . ASP A 1 83 ? -1.476 -7.103 1.678 1.00 90.50 83 ASP A N 1
ATOM 636 C CA . ASP A 1 83 ? -2.224 -5.836 1.729 1.00 90.50 83 ASP A CA 1
ATOM 637 C C . ASP A 1 83 ? -1.255 -4.695 1.386 1.00 90.50 83 ASP A C 1
ATOM 639 O O . ASP A 1 83 ? -0.118 -4.666 1.864 1.00 90.50 83 ASP A O 1
ATOM 643 N N . LEU A 1 84 ? -1.719 -3.725 0.602 1.00 91.12 84 LEU A N 1
ATOM 644 C CA . LEU A 1 84 ? -1.011 -2.472 0.344 1.00 91.12 84 LEU A CA 1
ATOM 645 C C . LEU A 1 84 ? -1.976 -1.319 0.624 1.00 91.12 84 LEU A C 1
ATOM 647 O O . LEU A 1 84 ? -2.978 -1.190 -0.079 1.00 91.12 84 LEU A O 1
ATOM 651 N N . LEU A 1 85 ? -1.674 -0.474 1.614 1.00 93.00 85 LEU A N 1
ATOM 652 C CA . LEU A 1 85 ? -2.317 0.837 1.737 1.00 93.00 85 LEU A CA 1
ATOM 653 C C . LEU A 1 85 ? -1.502 1.842 0.933 1.00 93.00 85 LEU A C 1
ATOM 655 O O . LEU A 1 85 ? -0.396 2.188 1.345 1.00 93.00 85 LEU A O 1
ATOM 659 N N . VAL A 1 86 ? -2.039 2.317 -0.191 1.00 92.31 86 VAL A N 1
ATOM 660 C CA . VAL A 1 86 ? -1.334 3.289 -1.038 1.00 92.31 86 VAL A CA 1
ATOM 661 C C . VAL A 1 86 ? -1.824 4.707 -0.755 1.00 92.31 86 VAL A C 1
ATOM 663 O O . VAL A 1 86 ? -2.995 5.034 -0.949 1.00 92.31 86 VAL A O 1
ATOM 666 N N . GLU A 1 87 ? -0.900 5.544 -0.298 1.00 90.19 87 GLU A N 1
ATOM 667 C CA . GLU A 1 87 ? -1.095 6.948 0.030 1.00 90.19 87 GLU A CA 1
ATOM 668 C C . GLU A 1 87 ? -0.681 7.835 -1.154 1.00 90.19 87 GLU A C 1
ATOM 670 O O . GLU A 1 87 ? 0.422 7.734 -1.702 1.00 90.19 87 GLU A O 1
ATOM 675 N N . ASN A 1 88 ? -1.589 8.733 -1.533 1.00 91.25 88 ASN A N 1
ATOM 676 C CA . ASN A 1 88 ? -1.324 9.834 -2.450 1.00 91.25 88 ASN A CA 1
ATOM 677 C C . ASN A 1 88 ? -0.879 11.050 -1.626 1.00 91.25 88 ASN A C 1
ATOM 679 O O . ASN A 1 88 ? -1.696 11.621 -0.905 1.00 91.25 88 ASN A O 1
ATOM 683 N N . MET A 1 89 ? 0.383 11.463 -1.753 1.00 90.06 89 MET A N 1
ATOM 684 C CA . MET A 1 89 ? 0.963 12.565 -0.970 1.00 90.06 89 MET A CA 1
ATOM 685 C C . MET A 1 89 ? 0.771 13.943 -1.629 1.00 90.06 89 MET A C 1
ATOM 687 O O . MET A 1 89 ? 1.389 14.927 -1.224 1.00 90.06 89 MET A O 1
ATOM 691 N N . GLY A 1 90 ? -0.108 14.028 -2.630 1.00 87.88 90 GLY A N 1
ATOM 692 C CA . GLY A 1 90 ? -0.412 15.248 -3.372 1.00 87.88 90 GLY A CA 1
ATOM 693 C C . GLY A 1 90 ? 0.182 15.235 -4.777 1.00 87.88 90 GLY A C 1
ATOM 694 O O . GLY A 1 90 ? 1.226 14.638 -5.035 1.00 87.88 90 GLY A O 1
ATOM 695 N N . ARG A 1 91 ? -0.510 15.884 -5.719 1.00 86.62 91 ARG A N 1
ATOM 696 C CA . ARG A 1 91 ? -0.039 16.002 -7.103 1.00 86.62 91 ARG A CA 1
ATOM 697 C C . ARG A 1 91 ? 1.042 17.066 -7.233 1.00 86.62 91 ARG A C 1
ATOM 699 O O . ARG A 1 91 ? 0.916 18.146 -6.657 1.00 86.62 91 ARG A O 1
ATOM 706 N N . ILE A 1 92 ? 2.050 16.780 -8.053 1.00 86.62 92 ILE A N 1
ATOM 707 C CA . ILE A 1 92 ? 3.016 17.787 -8.501 1.00 86.62 92 ILE A CA 1
ATOM 708 C C . ILE A 1 92 ? 2.248 18.938 -9.171 1.00 86.62 92 ILE A C 1
ATOM 710 O O . ILE A 1 92 ? 1.427 18.714 -10.059 1.00 86.62 92 ILE A O 1
ATOM 714 N N . ASN A 1 93 ? 2.504 20.171 -8.732 1.00 86.69 93 ASN A N 1
ATOM 715 C CA . ASN A 1 93 ? 1.789 21.373 -9.177 1.00 86.69 93 ASN A CA 1
ATOM 716 C C . ASN A 1 93 ? 2.656 22.338 -10.008 1.00 86.69 93 ASN A C 1
ATOM 718 O O . ASN A 1 93 ? 2.211 23.435 -10.341 1.00 86.69 93 ASN A O 1
ATOM 722 N N . PHE A 1 94 ? 3.886 21.944 -10.340 1.00 85.44 94 PHE A N 1
ATOM 723 C CA . PHE A 1 94 ? 4.825 22.741 -11.123 1.00 85.44 94 PHE A CA 1
ATOM 724 C C . PHE A 1 94 ? 5.760 21.841 -11.947 1.00 85.44 94 PHE A C 1
ATOM 726 O O . PHE A 1 94 ? 6.044 20.709 -11.563 1.00 85.44 94 PHE A O 1
ATOM 733 N N . GLY A 1 95 ? 6.290 22.362 -13.057 1.00 81.50 95 GLY A N 1
ATOM 734 C CA . GLY A 1 95 ? 7.252 21.663 -13.915 1.00 81.50 95 GLY A CA 1
ATOM 735 C C . GLY A 1 95 ? 6.619 20.936 -15.108 1.00 81.50 95 GLY A C 1
ATOM 736 O O . GLY A 1 95 ? 5.437 21.088 -15.398 1.00 81.50 95 GLY A O 1
ATOM 737 N N . VAL A 1 96 ? 7.439 20.166 -15.834 1.00 74.44 96 VAL A N 1
ATOM 738 C CA . VAL A 1 96 ? 7.068 19.522 -17.115 1.00 74.44 96 VAL A CA 1
ATOM 739 C C . VAL A 1 96 ? 6.247 18.233 -16.966 1.00 74.44 96 VAL A C 1
ATOM 741 O O . VAL A 1 96 ? 5.722 17.725 -17.954 1.00 74.44 96 VAL A O 1
ATOM 744 N N . ASN A 1 97 ? 6.116 17.699 -15.748 1.00 61.44 97 ASN A N 1
ATOM 745 C CA . ASN A 1 97 ? 5.366 16.471 -15.484 1.00 61.44 97 ASN A CA 1
ATOM 746 C C . ASN A 1 97 ? 3.875 16.777 -15.302 1.00 61.44 97 ASN A C 1
ATOM 748 O O . ASN A 1 97 ? 3.378 16.882 -14.184 1.00 61.44 97 ASN A O 1
ATOM 752 N N . THR A 1 98 ? 3.148 16.887 -16.411 1.00 61.59 98 THR A N 1
ATOM 753 C CA . THR A 1 98 ? 1.687 17.083 -16.417 1.00 61.59 98 THR A CA 1
ATOM 754 C C . THR A 1 98 ? 0.891 15.819 -16.071 1.00 61.59 98 THR A C 1
ATOM 756 O O . THR A 1 98 ? -0.301 15.913 -15.785 1.00 61.59 98 THR A O 1
ATOM 759 N N . SER A 1 99 ? 1.538 14.649 -16.030 1.00 74.31 99 SER A N 1
ATOM 760 C CA . SER A 1 99 ? 0.895 13.348 -15.793 1.00 74.31 99 SER A CA 1
ATOM 761 C C . SER A 1 99 ? 1.417 12.670 -14.522 1.00 74.31 99 SER A C 1
ATOM 763 O O . SER A 1 99 ? 2.091 11.643 -14.577 1.00 74.31 99 SER A O 1
ATOM 765 N N . ASP A 1 100 ? 1.109 13.250 -13.361 1.00 82.88 1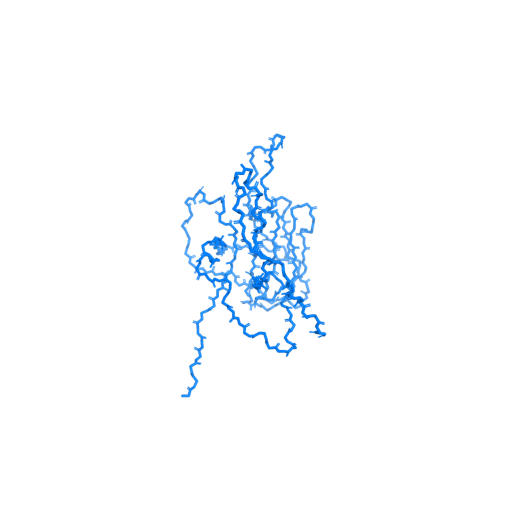00 ASP A N 1
ATOM 766 C CA . ASP A 1 100 ? 1.412 12.664 -12.048 1.00 82.88 100 ASP A CA 1
ATOM 767 C C . ASP A 1 100 ? 0.292 11.699 -11.617 1.00 82.88 100 ASP A C 1
ATOM 769 O O . ASP A 1 100 ? -0.613 12.037 -10.840 1.00 82.88 100 ASP A O 1
ATOM 773 N N . PHE A 1 101 ? 0.298 10.508 -12.223 1.00 87.62 101 PHE A N 1
ATOM 774 C CA . PHE A 1 101 ? -0.582 9.409 -11.828 1.00 87.62 101 PHE A CA 1
ATOM 775 C C . PHE A 1 101 ? -0.191 8.876 -10.447 1.00 87.62 101 PHE A C 1
ATOM 777 O O . PHE A 1 101 ? 0.978 8.880 -10.069 1.00 87.62 101 PHE A O 1
ATOM 784 N N . LYS A 1 102 ? -1.193 8.418 -9.697 1.00 85.94 102 LYS A N 1
ATOM 785 C CA . LYS A 1 102 ? -1.064 7.986 -8.302 1.00 85.94 102 LYS A CA 1
ATOM 786 C C . LYS A 1 102 ? -1.493 6.531 -8.158 1.00 85.94 102 LYS A C 1
ATOM 788 O O . LYS A 1 102 ? -2.218 6.013 -9.005 1.00 85.94 102 LYS A O 1
ATOM 793 N N . GLY A 1 103 ? -1.072 5.896 -7.075 1.00 88.62 103 GLY A N 1
ATOM 794 C CA . GLY A 1 103 ? -1.323 4.490 -6.798 1.00 88.62 103 GLY A CA 1
ATOM 795 C C . GLY A 1 103 ? -0.137 3.597 -7.163 1.00 88.62 103 GLY A C 1
ATOM 796 O O . GLY A 1 103 ? 1.022 4.013 -7.122 1.00 88.62 103 GLY A O 1
ATOM 797 N N . LEU A 1 104 ? -0.451 2.350 -7.510 1.00 89.44 104 LEU A N 1
ATOM 798 C CA . LEU A 1 104 ? 0.502 1.360 -7.997 1.00 89.44 104 LEU A CA 1
ATOM 799 C C . LEU A 1 104 ? 0.455 1.333 -9.533 1.00 89.44 104 LEU A C 1
ATOM 801 O O . LEU A 1 104 ? -0.487 0.813 -10.123 1.00 89.44 104 LEU A O 1
ATOM 805 N N . LEU A 1 105 ? 1.455 1.925 -10.184 1.00 88.62 105 LEU A N 1
ATOM 806 C CA . LEU A 1 105 ? 1.503 2.113 -11.639 1.00 88.62 105 LEU A CA 1
ATOM 807 C C . LEU A 1 105 ? 2.065 0.900 -12.393 1.00 88.62 105 LEU A C 1
ATOM 809 O O . LEU A 1 105 ? 1.876 0.780 -13.603 1.00 88.62 105 LEU A O 1
ATOM 813 N N . ARG A 1 106 ? 2.801 0.020 -11.703 1.00 88.81 106 ARG A N 1
ATOM 814 C CA . ARG A 1 106 ? 3.350 -1.230 -12.251 1.00 88.81 106 ARG A CA 1
ATOM 815 C C . ARG A 1 106 ? 3.347 -2.315 -11.182 1.00 88.81 106 ARG A C 1
ATOM 817 O O . ARG A 1 106 ? 3.395 -2.010 -9.995 1.00 88.81 106 ARG A O 1
ATOM 824 N N . ASN A 1 107 ? 3.344 -3.570 -11.622 1.00 86.94 107 ASN A N 1
ATOM 825 C CA . ASN A 1 107 ? 3.353 -4.725 -10.728 1.00 86.94 107 ASN A CA 1
ATOM 826 C C . ASN A 1 107 ? 4.604 -4.750 -9.841 1.00 86.94 107 ASN A C 1
ATOM 828 O O . ASN A 1 107 ? 5.709 -4.440 -10.293 1.00 86.94 107 ASN A O 1
ATOM 832 N N . LEU A 1 108 ? 4.409 -5.178 -8.595 1.00 89.12 108 LEU A N 1
ATOM 833 C CA . LEU A 1 108 ? 5.495 -5.542 -7.691 1.00 89.12 108 LEU A CA 1
ATOM 834 C C . LEU A 1 108 ? 6.023 -6.937 -8.036 1.00 89.12 108 LEU A C 1
ATOM 836 O O . LEU A 1 108 ? 5.325 -7.737 -8.666 1.00 89.12 108 LEU A O 1
ATOM 840 N N . SER A 1 109 ? 7.232 -7.249 -7.584 1.00 89.06 109 SER A N 1
ATOM 841 C CA . SER A 1 109 ? 7.775 -8.605 -7.613 1.00 89.06 109 SER A CA 1
ATOM 842 C C . SER A 1 109 ? 8.093 -9.099 -6.208 1.00 89.06 109 SER A C 1
ATOM 844 O O . SER A 1 109 ? 8.581 -8.338 -5.377 1.00 89.06 109 SER A O 1
ATOM 846 N N . LEU A 1 110 ? 7.828 -10.376 -5.944 1.00 90.25 110 LEU A N 1
ATOM 847 C CA . LEU A 1 110 ? 8.279 -11.082 -4.751 1.00 90.25 110 LEU A CA 1
ATOM 848 C C . LEU A 1 110 ? 9.310 -12.121 -5.173 1.00 90.25 110 LEU A C 1
ATOM 850 O O . LEU A 1 110 ? 8.972 -13.063 -5.891 1.00 90.25 110 LEU A O 1
ATOM 854 N N . ASP A 1 111 ? 10.560 -11.928 -4.751 1.00 89.94 111 ASP A N 1
ATOM 855 C CA . ASP A 1 111 ? 11.683 -12.789 -5.141 1.00 89.94 111 ASP A CA 1
ATOM 856 C C . ASP A 1 111 ? 11.693 -13.032 -6.663 1.00 89.94 111 ASP A C 1
ATOM 858 O O . ASP A 1 111 ? 11.577 -14.146 -7.174 1.00 89.94 111 ASP A O 1
ATOM 862 N N . SER A 1 112 ? 11.712 -11.914 -7.395 1.00 88.25 112 SER A N 1
ATOM 863 C CA . SER A 1 112 ? 11.684 -11.828 -8.864 1.00 88.25 112 SER A CA 1
ATOM 864 C C . SER A 1 112 ? 10.413 -12.337 -9.564 1.00 88.25 112 SER A C 1
ATOM 866 O O . SER A 1 112 ? 10.261 -12.107 -10.763 1.00 88.25 112 SER A O 1
ATOM 868 N N . ALA A 1 113 ? 9.463 -12.953 -8.857 1.00 85.94 113 ALA A N 1
ATOM 869 C CA . ALA A 1 113 ? 8.176 -13.351 -9.424 1.00 85.94 113 ALA A CA 1
ATOM 870 C C . ALA A 1 113 ? 7.190 -12.175 -9.393 1.00 85.94 113 ALA A C 1
ATOM 872 O O . ALA A 1 113 ? 6.945 -11.598 -8.336 1.00 85.94 113 ALA A O 1
ATOM 873 N N . LEU A 1 114 ? 6.619 -11.810 -10.544 1.00 85.31 114 LEU A N 1
ATOM 874 C CA . LEU A 1 114 ? 5.628 -10.733 -10.620 1.00 85.31 114 LEU A CA 1
ATOM 875 C C . LEU A 1 114 ? 4.351 -11.100 -9.856 1.00 85.31 114 LEU A C 1
ATOM 877 O O . LEU A 1 114 ? 3.824 -12.199 -10.008 1.00 85.31 114 LEU A O 1
ATOM 881 N N . LEU A 1 115 ? 3.840 -10.144 -9.082 1.00 85.44 115 LEU A N 1
ATOM 882 C CA . LEU A 1 115 ? 2.550 -10.228 -8.406 1.00 85.44 115 LEU A CA 1
ATOM 883 C C . LEU A 1 115 ? 1.468 -9.564 -9.268 1.00 85.44 115 LEU A C 1
ATOM 885 O O . LEU A 1 115 ? 1.603 -8.401 -9.665 1.00 85.44 115 LEU A O 1
ATOM 889 N N . SER A 1 116 ? 0.389 -10.294 -9.537 1.00 80.94 116 SER A N 1
ATOM 890 C CA . SER A 1 116 ? -0.750 -9.872 -10.361 1.00 80.94 116 SER A CA 1
ATOM 891 C C . SER A 1 116 ? -2.082 -10.035 -9.618 1.00 80.94 116 SER A C 1
ATOM 893 O O . SER A 1 116 ? -2.102 -10.392 -8.443 1.00 80.94 116 SER A O 1
ATOM 895 N N . ASP A 1 117 ? -3.189 -9.747 -10.313 1.00 80.69 117 ASP A N 1
ATOM 896 C CA . ASP A 1 117 ? -4.560 -10.039 -9.861 1.00 80.69 117 ASP A CA 1
ATOM 897 C C . ASP A 1 117 ? -4.956 -9.328 -8.561 1.00 80.69 117 ASP A C 1
ATOM 899 O O . ASP A 1 117 ? -5.588 -9.883 -7.666 1.00 80.69 117 ASP A O 1
ATOM 903 N N . TRP A 1 118 ? -4.569 -8.057 -8.464 1.00 80.88 118 TRP A N 1
ATOM 904 C CA . TRP A 1 118 ? -4.855 -7.204 -7.318 1.00 80.88 118 TRP A CA 1
ATOM 905 C C . TRP A 1 118 ? -6.346 -6.883 -7.187 1.00 80.88 118 TRP A C 1
ATOM 907 O O . TRP A 1 118 ? -7.001 -6.495 -8.155 1.00 80.88 118 TRP A O 1
ATOM 917 N N . LEU A 1 119 ? -6.851 -6.931 -5.951 1.00 80.88 119 LEU A N 1
ATOM 918 C CA . LEU A 1 119 ? -8.114 -6.287 -5.598 1.00 80.88 119 LEU A CA 1
ATOM 919 C C . LEU A 1 119 ? -7.855 -4.871 -5.113 1.00 80.88 119 LEU A C 1
ATOM 921 O O . LEU A 1 119 ? -7.059 -4.659 -4.202 1.00 80.88 119 LEU A O 1
ATOM 925 N N . ILE A 1 120 ? -8.549 -3.912 -5.715 1.00 81.31 120 ILE A N 1
ATOM 926 C CA . ILE A 1 120 ? -8.351 -2.491 -5.447 1.00 81.31 120 ILE A CA 1
ATOM 927 C C . ILE A 1 120 ? -9.613 -1.946 -4.793 1.00 81.31 120 ILE A C 1
ATOM 929 O O . ILE A 1 120 ? -10.710 -2.091 -5.323 1.00 81.31 120 ILE A O 1
ATOM 933 N N . TYR A 1 121 ? -9.455 -1.303 -3.642 1.00 82.19 121 TYR A N 1
ATOM 934 C CA . TYR A 1 121 ? -10.567 -0.730 -2.894 1.00 82.19 121 TYR A CA 1
ATOM 935 C C . TYR A 1 121 ? -10.282 0.743 -2.632 1.00 82.19 121 TYR A C 1
ATOM 937 O O . TYR A 1 121 ? -9.329 1.052 -1.908 1.00 82.19 121 TYR A O 1
ATOM 945 N N . PRO A 1 122 ? -11.067 1.664 -3.212 1.00 82.19 122 PRO A N 1
ATOM 946 C CA . PRO A 1 122 ? -10.929 3.059 -2.865 1.00 82.19 122 PRO A CA 1
ATOM 947 C C . PRO A 1 122 ? -11.398 3.310 -1.421 1.00 82.19 122 PRO A C 1
ATOM 949 O O . PRO A 1 122 ? -12.399 2.754 -0.974 1.00 82.19 122 PRO A O 1
ATOM 952 N N . LEU A 1 123 ? -10.682 4.170 -0.705 1.00 77.12 123 LEU A N 1
ATOM 953 C CA . LEU A 1 123 ? -10.936 4.590 0.661 1.00 77.12 123 LEU A CA 1
ATOM 954 C C . LEU A 1 123 ? -11.485 6.012 0.635 1.00 77.12 123 LEU A C 1
ATOM 956 O O . LEU A 1 123 ? -10.779 6.965 0.285 1.00 77.12 123 LEU A O 1
ATOM 960 N N . ASP A 1 124 ? -12.745 6.121 1.032 1.00 86.44 124 ASP A N 1
ATOM 961 C CA . ASP A 1 124 ? -13.418 7.381 1.303 1.00 86.44 124 ASP A CA 1
ATOM 962 C C . ASP A 1 124 ? -13.351 7.666 2.808 1.00 86.44 124 ASP A C 1
ATOM 964 O O . ASP A 1 124 ? -14.198 7.226 3.590 1.00 86.44 124 ASP A O 1
ATOM 968 N N . VAL A 1 125 ? -12.273 8.333 3.228 1.00 84.31 125 VAL A N 1
ATOM 969 C CA . VAL A 1 125 ? -12.056 8.661 4.645 1.00 84.31 125 VAL A CA 1
ATOM 970 C C . VAL A 1 125 ? -13.132 9.623 5.139 1.00 84.31 125 VAL A C 1
ATOM 972 O O . VAL A 1 125 ? -13.631 9.451 6.249 1.00 84.31 125 VAL A O 1
ATOM 975 N N . ASP A 1 126 ? -13.532 10.588 4.311 1.00 85.69 126 ASP A N 1
ATOM 976 C CA . ASP A 1 126 ? -14.522 11.598 4.678 1.00 85.69 126 ASP A CA 1
ATOM 977 C C . ASP A 1 126 ? -15.897 10.963 4.890 1.00 85.69 126 ASP A C 1
ATOM 979 O O . ASP A 1 126 ? -16.553 11.240 5.895 1.00 85.69 126 ASP A O 1
ATOM 983 N N . ALA A 1 127 ? -16.317 10.054 4.002 1.00 88.06 127 ALA A N 1
ATOM 984 C CA . ALA A 1 127 ? -17.557 9.310 4.192 1.00 88.06 127 ALA A CA 1
ATOM 985 C C . ALA A 1 127 ? -17.497 8.398 5.425 1.00 88.06 127 ALA A C 1
ATOM 987 O O . ALA A 1 127 ? -18.464 8.344 6.184 1.00 88.06 127 ALA A O 1
ATOM 988 N N . ALA A 1 128 ? -16.375 7.708 5.661 1.00 85.19 128 ALA A N 1
ATOM 989 C CA . ALA A 1 128 ? -16.220 6.842 6.830 1.00 85.19 128 ALA A CA 1
ATOM 990 C C . ALA A 1 128 ? -16.310 7.641 8.142 1.00 85.19 128 ALA A C 1
ATOM 992 O O . ALA A 1 128 ? -17.086 7.291 9.036 1.00 85.19 128 ALA A O 1
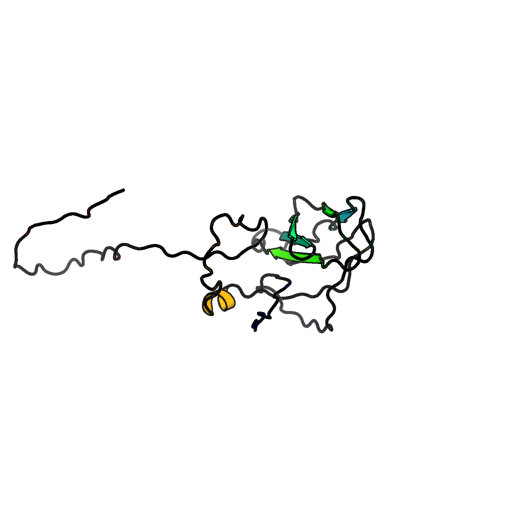ATOM 993 N N . VAL A 1 129 ? -15.572 8.749 8.237 1.00 86.25 129 VAL A N 1
ATOM 994 C CA . VAL A 1 129 ? -15.603 9.649 9.399 1.00 86.25 129 VAL A CA 1
ATOM 995 C C . VAL A 1 129 ? -16.978 10.303 9.544 1.00 86.25 129 VAL A C 1
ATOM 997 O O . VAL A 1 129 ? -17.517 10.352 10.648 1.00 86.25 129 VAL A O 1
ATOM 1000 N N . GLY A 1 130 ? -17.600 10.729 8.442 1.00 87.94 130 GLY A N 1
ATOM 1001 C CA . GLY A 1 130 ? -18.958 11.282 8.426 1.00 87.94 130 GLY A CA 1
ATOM 1002 C C . GLY A 1 130 ? -20.031 10.300 8.909 1.00 87.94 130 GLY A C 1
ATOM 1003 O O . GLY A 1 130 ? -21.051 10.721 9.451 1.00 87.94 130 GLY A O 1
ATOM 1004 N N . GLN A 1 131 ? -19.785 8.994 8.780 1.00 89.00 131 GLN A N 1
ATOM 1005 C CA . GLN A 1 131 ? -20.630 7.924 9.326 1.00 89.00 131 GLN A CA 1
ATOM 1006 C C . GLN A 1 131 ? -20.299 7.560 10.786 1.00 89.00 131 GLN A C 1
ATOM 1008 O O . GLN A 1 131 ? -20.911 6.648 11.340 1.00 89.00 131 GLN A O 1
ATOM 1013 N N . GLY A 1 132 ? -19.361 8.263 11.427 1.00 84.12 132 GLY A N 1
ATOM 1014 C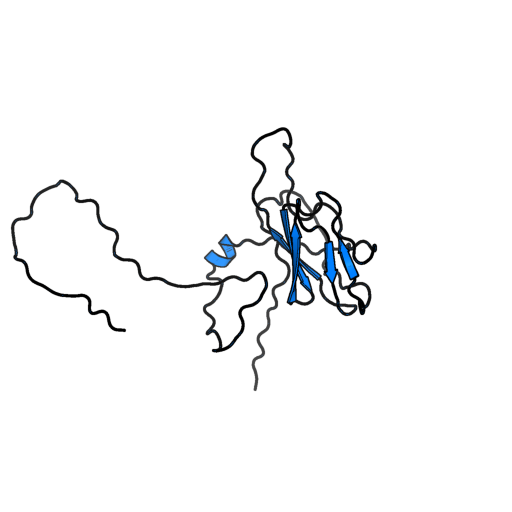 CA . GLY A 1 132 ? -19.008 8.064 12.834 1.00 84.12 132 GLY A CA 1
ATOM 1015 C C . GLY A 1 132 ? -17.901 7.037 13.085 1.00 84.12 132 GLY A C 1
ATOM 1016 O O . GLY A 1 132 ? -17.779 6.550 14.209 1.00 84.12 132 GLY A O 1
ATOM 1017 N N . TRP A 1 133 ? -17.092 6.695 12.075 1.00 83.38 133 TRP A N 1
ATOM 1018 C CA . TRP A 1 133 ? -15.881 5.895 12.280 1.00 83.38 133 TRP A CA 1
ATOM 1019 C C . TRP A 1 133 ? -14.687 6.753 12.743 1.00 83.38 133 TRP A C 1
ATOM 1021 O O . TRP A 1 133 ? -14.552 7.898 12.315 1.00 83.38 133 TRP A O 1
ATOM 1031 N N . PRO A 1 134 ? -13.758 6.191 13.539 1.00 80.19 134 PRO A N 1
ATOM 1032 C CA . PRO A 1 134 ? -13.858 4.896 14.206 1.00 80.19 134 PRO A CA 1
ATOM 1033 C C . PRO A 1 134 ? -14.824 4.959 15.398 1.00 80.19 134 PRO A C 1
ATOM 1035 O O . PRO A 1 134 ? -14.891 5.961 16.110 1.00 80.19 134 PRO A O 1
ATOM 1038 N N . LEU A 1 135 ? -15.555 3.865 15.631 1.00 77.88 135 LEU A N 1
ATOM 1039 C CA . LEU A 1 135 ? -16.411 3.748 16.810 1.00 77.88 135 LEU A CA 1
ATOM 1040 C C . LEU A 1 135 ? -15.548 3.804 18.084 1.00 77.88 135 LEU A C 1
ATOM 1042 O O . LEU A 1 135 ? -14.485 3.179 18.103 1.00 77.88 135 LEU A O 1
ATOM 1046 N N . PRO A 1 136 ? -15.988 4.492 19.155 1.00 71.62 136 PRO A N 1
ATOM 1047 C CA . PRO A 1 136 ? -15.280 4.481 20.428 1.00 71.62 136 PRO A CA 1
ATOM 1048 C C . PRO A 1 136 ? -15.186 3.052 20.974 1.00 71.62 136 PRO A C 1
ATOM 1050 O O . PRO A 1 136 ? -16.171 2.483 21.448 1.00 71.62 136 PRO A O 1
ATOM 1053 N N . THR A 1 137 ? -14.001 2.458 20.906 1.00 65.81 137 THR A N 1
ATOM 1054 C CA . THR A 1 137 ? -13.690 1.184 21.554 1.00 65.81 137 THR A CA 1
ATOM 1055 C C . THR A 1 137 ? -12.940 1.459 22.854 1.00 65.81 137 THR A C 1
ATOM 1057 O O . THR A 1 137 ? -11.959 2.204 22.839 1.00 65.81 137 THR A O 1
ATOM 1060 N N . PRO A 1 138 ? -13.352 0.863 23.989 1.00 61.84 138 PRO A N 1
ATOM 1061 C CA . PRO A 1 138 ? -12.530 0.872 25.190 1.00 61.84 138 PRO A CA 1
ATOM 1062 C C . PRO A 1 138 ? -11.172 0.248 24.854 1.00 61.84 138 PRO A C 1
ATOM 1064 O O . PRO A 1 138 ? -11.111 -0.922 24.468 1.00 61.84 138 PRO A O 1
ATOM 1067 N N . GLN A 1 139 ? -10.087 1.020 24.955 1.00 61.47 139 GLN A N 1
ATOM 1068 C CA . GLN A 1 139 ? -8.748 0.444 24.872 1.00 61.47 139 GLN A CA 1
ATOM 1069 C C . GLN A 1 139 ? -8.566 -0.473 26.081 1.00 61.47 139 GLN A C 1
ATOM 1071 O O . GLN A 1 139 ? -8.737 -0.043 27.220 1.00 61.47 139 GLN A O 1
ATOM 1076 N N . ALA A 1 140 ? -8.242 -1.744 25.839 1.00 59.81 140 ALA A N 1
ATOM 1077 C CA . ALA A 1 140 ? -7.824 -2.623 26.918 1.00 59.81 140 ALA A CA 1
ATOM 1078 C C . ALA A 1 140 ? -6.520 -2.063 27.501 1.00 59.81 140 ALA A C 1
ATOM 1080 O O . ALA A 1 140 ? -5.556 -1.839 26.766 1.00 59.81 140 ALA A O 1
ATOM 1081 N N . GLU A 1 141 ? -6.487 -1.808 28.808 1.00 55.22 141 GLU A N 1
ATOM 1082 C CA . GLU A 1 141 ? -5.268 -1.357 29.480 1.00 55.22 141 GLU A CA 1
ATOM 1083 C C . GLU A 1 141 ? -4.120 -2.333 29.172 1.00 55.22 141 GLU A C 1
ATOM 1085 O O . GLU A 1 141 ? -4.244 -3.545 29.351 1.00 55.22 141 GLU A O 1
ATOM 1090 N N . GLY A 1 142 ? -3.014 -1.810 28.635 1.00 61.69 142 GLY A N 1
ATOM 1091 C CA . GLY A 1 142 ? -1.858 -2.611 28.220 1.00 61.69 142 GLY A CA 1
ATOM 1092 C C . GLY A 1 142 ? -1.877 -3.127 26.774 1.00 61.69 142 GLY A C 1
ATOM 1093 O O . GLY A 1 142 ? -0.909 -3.767 26.362 1.00 61.69 142 GLY A O 1
ATOM 1094 N N . SER A 1 143 ? -2.906 -2.839 25.964 1.00 67.19 143 SER A N 1
ATOM 1095 C CA . SER A 1 143 ? -2.861 -3.155 24.529 1.00 67.19 143 SER A CA 1
ATOM 1096 C C . SER A 1 143 ? -1.844 -2.261 23.814 1.00 67.19 143 SER A C 1
ATOM 1098 O O . SER A 1 143 ? -1.955 -1.033 23.846 1.00 67.19 143 SER A O 1
ATOM 1100 N N . ARG A 1 144 ? -0.854 -2.866 23.149 1.00 66.38 144 ARG A N 1
ATOM 1101 C CA . ARG A 1 144 ? 0.103 -2.135 22.310 1.00 66.38 144 ARG A CA 1
ATOM 1102 C C . ARG A 1 144 ? -0.629 -1.545 21.104 1.00 66.38 144 ARG A C 1
ATOM 1104 O O . ARG A 1 144 ? -1.395 -2.248 20.450 1.00 66.38 144 ARG A O 1
ATOM 1111 N N . ALA A 1 145 ? -0.377 -0.272 20.804 1.00 67.56 145 ALA A N 1
ATOM 1112 C CA . ALA A 1 145 ? -0.903 0.349 19.593 1.00 67.56 145 ALA A CA 1
ATOM 1113 C C . ALA A 1 145 ? -0.409 -0.413 18.345 1.00 67.56 145 ALA A C 1
ATOM 1115 O O . ALA A 1 145 ? 0.758 -0.830 18.319 1.00 67.56 145 ALA A O 1
ATOM 1116 N N . PRO A 1 146 ? -1.262 -0.604 17.324 1.00 71.06 146 PRO A N 1
ATOM 1117 C CA . PRO A 1 146 ? -0.838 -1.226 16.078 1.00 71.06 146 PRO A CA 1
ATOM 1118 C C . PRO A 1 146 ? 0.302 -0.414 15.449 1.00 71.06 146 PRO A C 1
ATOM 1120 O O . PRO A 1 146 ? 0.271 0.815 15.431 1.00 71.06 146 PRO A O 1
ATOM 1123 N N . LEU A 1 147 ? 1.327 -1.109 14.946 1.00 79.94 147 LEU A N 1
ATOM 1124 C CA . LEU A 1 147 ? 2.529 -0.492 14.359 1.00 79.94 147 LEU A CA 1
ATOM 1125 C C . LEU A 1 147 ? 2.307 0.042 12.933 1.00 79.94 147 LEU A C 1
ATOM 1127 O O . LEU A 1 147 ? 3.211 0.641 12.356 1.00 79.94 147 LEU A O 1
ATOM 1131 N N . GLY A 1 148 ? 1.124 -0.196 12.370 1.00 84.62 148 GLY A N 1
ATOM 1132 C CA . GLY A 1 148 ? 0.751 0.178 11.014 1.00 84.62 148 GLY A CA 1
ATOM 1133 C C . GLY A 1 148 ? -0.344 1.244 10.949 1.00 84.62 148 GLY A C 1
ATOM 1134 O O . GLY A 1 148 ? -0.695 1.858 11.959 1.00 84.62 148 GLY A O 1
ATOM 1135 N N . PRO A 1 149 ? -0.902 1.460 9.748 1.00 85.75 149 PRO A N 1
ATOM 1136 C CA . PRO A 1 149 ? -1.972 2.424 9.533 1.00 85.75 149 PRO A CA 1
ATOM 1137 C C . PRO A 1 149 ? -3.204 2.113 10.387 1.00 85.75 149 PRO A C 1
ATOM 1139 O O . PRO A 1 149 ? -3.695 0.985 10.398 1.00 85.75 149 PRO A O 1
ATOM 1142 N N . ALA A 1 150 ? -3.714 3.126 11.083 1.00 85.38 150 ALA A N 1
ATOM 1143 C CA . ALA A 1 150 ? -4.900 3.019 11.922 1.00 85.38 150 ALA A CA 1
ATOM 1144 C C . ALA A 1 150 ? -5.599 4.379 12.044 1.00 85.38 150 ALA A C 1
ATOM 1146 O O . ALA A 1 150 ? -4.965 5.430 11.940 1.00 85.38 150 ALA A O 1
ATOM 1147 N N . LEU A 1 151 ? -6.911 4.344 12.281 1.00 80.69 151 LEU A N 1
ATOM 1148 C CA . LEU A 1 151 ? -7.698 5.522 12.636 1.00 80.69 151 LEU A CA 1
ATOM 1149 C C . LEU A 1 151 ? -7.795 5.618 14.157 1.00 80.69 151 LEU A C 1
ATOM 1151 O O . LEU A 1 151 ? -8.144 4.645 14.825 1.00 80.69 151 LEU A O 1
ATOM 1155 N N . TYR A 1 152 ? -7.533 6.807 14.686 1.00 81.62 152 TYR A N 1
ATOM 1156 C CA . TYR A 1 152 ? -7.662 7.119 16.104 1.00 81.62 152 TYR A CA 1
ATOM 1157 C C . TYR A 1 152 ? -8.647 8.272 16.270 1.00 81.62 152 TYR A C 1
ATOM 1159 O O . TYR A 1 152 ? -8.693 9.178 15.439 1.00 81.62 152 TYR A O 1
ATOM 1167 N N . THR A 1 153 ? -9.433 8.238 17.342 1.00 82.19 153 THR A N 1
ATOM 1168 C CA . THR A 1 153 ? -10.389 9.296 17.683 1.00 82.19 153 THR A CA 1
ATOM 1169 C C . THR A 1 153 ? -10.158 9.768 19.112 1.00 82.19 153 THR A C 1
ATOM 1171 O O . THR A 1 153 ? -9.694 9.006 19.961 1.00 82.19 153 THR A O 1
ATOM 1174 N N . GLY A 1 154 ? -10.462 11.034 19.370 1.00 83.75 154 GLY A N 1
ATOM 1175 C CA . GLY A 1 154 ? -10.326 11.660 20.676 1.00 83.75 154 GLY A CA 1
ATOM 1176 C C . GLY A 1 154 ? -11.181 12.916 20.757 1.00 83.75 154 GLY A C 1
ATOM 1177 O O . GLY A 1 154 ? -11.529 13.516 19.741 1.00 83.75 154 GLY A O 1
ATOM 1178 N N . THR A 1 155 ? -11.528 13.313 21.975 1.00 85.19 155 THR A N 1
ATOM 1179 C CA . THR A 1 155 ? -12.280 14.539 22.243 1.00 85.19 155 THR A CA 1
ATOM 1180 C C . THR A 1 155 ? -11.418 15.500 23.047 1.00 85.19 155 THR A C 1
ATOM 1182 O O . THR A 1 155 ? -10.591 15.093 23.862 1.00 85.19 155 THR A O 1
ATOM 1185 N N . PHE A 1 156 ? -11.599 16.797 22.815 1.00 85.81 156 PHE A N 1
ATOM 1186 C CA . PHE A 1 156 ? -10.997 17.840 23.635 1.00 85.81 156 PHE A CA 1
ATOM 1187 C C . PHE A 1 156 ? -12.053 18.892 23.965 1.00 85.81 156 PHE A C 1
ATOM 1189 O O . PHE A 1 156 ? -12.964 19.146 23.176 1.00 85.81 156 PHE A O 1
ATOM 1196 N N . CYS A 1 157 ? -11.935 19.505 25.139 1.00 90.12 157 CYS A N 1
ATOM 1197 C CA . CYS A 1 157 ? -12.811 20.596 25.541 1.00 90.12 157 CYS A CA 1
ATOM 1198 C C . CYS A 1 157 ? -12.240 21.919 25.026 1.00 90.12 157 CYS A C 1
ATOM 1200 O O . CYS A 1 157 ? -11.099 22.268 25.329 1.00 90.12 157 CYS A O 1
ATOM 1202 N N . SER A 1 158 ? -13.034 22.667 24.266 1.00 88.00 158 SER A N 1
ATOM 1203 C CA . SER A 1 158 ? -12.726 24.046 23.899 1.00 88.00 158 SER A CA 1
ATOM 1204 C C . SER A 1 158 ? -13.214 25.024 24.971 1.00 88.00 158 SER A C 1
ATOM 1206 O O . SER A 1 158 ? -14.190 24.776 25.681 1.00 88.00 158 SER A O 1
ATOM 1208 N N . SER A 1 159 ? -12.556 26.178 25.069 1.00 86.75 159 SER A N 1
ATOM 1209 C CA . SER A 1 159 ? -13.186 27.372 25.631 1.00 86.75 159 SER A CA 1
ATOM 1210 C C . SER A 1 159 ? -14.247 27.910 24.654 1.00 86.75 159 SER A C 1
ATOM 1212 O O . SER A 1 159 ? -14.136 27.680 23.443 1.00 86.75 159 SER A O 1
ATOM 1214 N N . PRO A 1 160 ? -15.272 28.647 25.126 1.00 84.12 160 PRO A N 1
ATOM 1215 C CA . PRO A 1 160 ? -16.159 29.366 24.219 1.00 84.12 160 PRO A CA 1
ATOM 1216 C C . PRO A 1 160 ? -15.340 30.343 23.358 1.00 84.12 160 PRO A C 1
ATOM 1218 O O . PRO A 1 160 ? -14.389 30.951 23.865 1.00 84.12 160 PRO A O 1
ATOM 1221 N N . PRO A 1 161 ? -15.679 30.504 22.065 1.00 80.81 161 PRO A N 1
ATOM 1222 C CA . PRO A 1 161 ? -14.966 31.425 21.194 1.00 80.81 161 PRO A CA 1
ATOM 1223 C C . PRO A 1 161 ? -15.020 32.829 21.794 1.00 80.81 161 PRO A C 1
ATOM 1225 O O . PRO A 1 161 ? -16.084 33.297 22.203 1.00 80.81 161 PRO A O 1
ATOM 1228 N N . VAL A 1 162 ? -13.871 33.506 21.838 1.00 77.62 162 VAL A N 1
ATOM 1229 C CA . VAL A 1 162 ? -13.821 34.923 22.203 1.00 77.62 162 VAL A CA 1
ATOM 1230 C C . VAL A 1 162 ? -14.625 35.673 21.146 1.00 77.62 162 VAL A C 1
ATOM 1232 O O . VAL A 1 162 ? -14.176 35.842 20.010 1.00 77.62 162 VAL A O 1
ATOM 1235 N N . SER A 1 163 ? -15.840 36.093 21.496 1.00 70.88 163 SER A N 1
ATOM 1236 C CA . SER A 1 163 ? -16.599 37.013 20.664 1.00 70.88 163 SER A CA 1
ATOM 1237 C C . SER A 1 163 ? -15.773 38.290 20.536 1.00 70.88 163 SER A C 1
ATOM 1239 O O . SER A 1 163 ? -15.335 38.874 21.530 1.00 70.88 163 SER A O 1
ATOM 1241 N N . ARG A 1 164 ? -15.504 38.717 19.295 1.00 61.78 164 ARG A N 1
ATOM 1242 C CA . ARG A 1 164 ? -14.948 40.054 19.059 1.00 61.78 164 ARG A CA 1
ATOM 1243 C C . ARG A 1 164 ? -15.855 41.046 19.794 1.00 61.78 164 ARG A C 1
ATOM 1245 O O . ARG A 1 164 ? -17.072 40.942 19.622 1.00 61.78 164 ARG A O 1
ATOM 1252 N N . PRO A 1 165 ? -15.323 41.992 20.586 1.00 53.94 165 PRO A N 1
ATOM 1253 C CA . PRO A 1 165 ? -16.170 43.016 21.166 1.00 53.94 165 PRO A CA 1
ATOM 1254 C C . PRO A 1 165 ? -16.842 43.764 20.012 1.00 53.94 165 PRO A C 1
ATOM 1256 O O . PRO A 1 165 ? -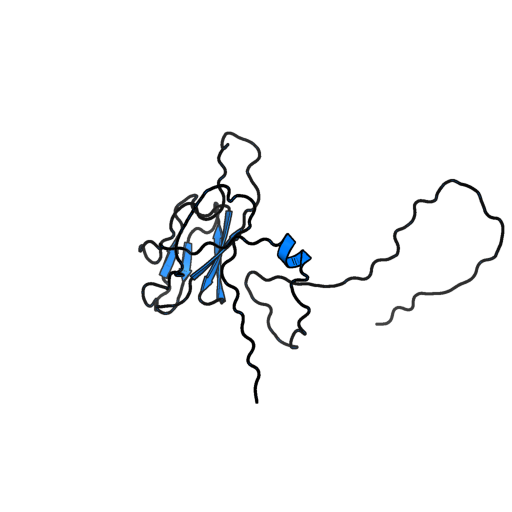16.179 44.426 19.211 1.00 53.94 165 PRO A O 1
ATOM 1259 N N . HIS A 1 166 ? -18.163 43.627 19.895 1.00 48.41 166 HIS A N 1
ATOM 1260 C CA . HIS A 1 166 ? -18.946 44.562 19.109 1.00 48.41 166 HIS A CA 1
ATOM 1261 C C . HIS A 1 166 ? -18.741 45.937 19.747 1.00 48.41 166 HIS A C 1
ATOM 1263 O O . HIS A 1 166 ? -19.132 46.167 20.891 1.00 48.41 166 HIS A O 1
ATOM 1269 N N . VAL A 1 167 ? -18.109 46.857 19.018 1.00 57.44 167 VAL A N 1
ATOM 1270 C CA . VAL A 1 167 ? -18.163 48.281 19.355 1.00 57.44 167 VAL A CA 1
ATOM 1271 C C . VAL A 1 167 ? -19.619 48.706 19.156 1.00 57.44 167 VAL A C 1
ATOM 1273 O O . VAL A 1 167 ? -20.046 48.986 18.040 1.00 57.44 167 VAL A O 1
ATOM 1276 N N . GLY A 1 168 ? -20.417 48.650 20.223 1.00 42.72 168 GLY A N 1
ATOM 1277 C CA . GLY A 1 168 ? -21.854 48.886 20.131 1.00 42.72 168 GLY A CA 1
ATOM 1278 C C . GLY A 1 168 ? -22.578 48.838 21.473 1.00 42.72 168 GLY A C 1
ATOM 1279 O O . GLY A 1 168 ? -23.181 47.830 21.805 1.00 42.72 168 GLY A O 1
ATOM 1280 N N . ARG A 1 169 ? -22.565 49.989 22.158 1.00 39.88 169 ARG A N 1
ATOM 1281 C CA . ARG A 1 169 ? -23.386 50.418 23.312 1.00 39.88 169 ARG A CA 1
ATOM 1282 C C . ARG A 1 169 ? -23.192 49.671 24.638 1.00 39.88 169 ARG A C 1
ATOM 1284 O O . ARG A 1 169 ? -23.558 48.519 24.817 1.00 39.88 169 ARG A O 1
ATOM 1291 N N . ALA A 1 170 ? -22.695 50.437 25.608 1.00 40.41 170 ALA A N 1
ATOM 1292 C CA . ALA A 1 170 ? -22.741 50.123 27.025 1.00 40.41 170 ALA A CA 1
ATOM 1293 C C . ALA A 1 170 ? -24.195 49.914 27.484 1.00 40.41 170 ALA A C 1
ATOM 1295 O O . ALA A 1 170 ? -25.001 50.842 27.429 1.00 40.41 170 ALA A O 1
ATOM 1296 N N . CYS A 1 171 ? -24.508 48.721 27.987 1.00 35.03 171 CYS A N 1
ATOM 1297 C CA . CYS A 1 171 ? -25.588 48.560 28.952 1.00 35.03 171 CYS A CA 1
ATOM 1298 C C . CYS A 1 171 ? -25.004 48.866 30.332 1.00 35.03 171 CYS A C 1
ATOM 1300 O O . CYS A 1 171 ? -24.180 48.122 30.859 1.00 35.03 171 CYS A O 1
ATOM 1302 N N . SER A 1 172 ? -25.396 50.006 30.891 1.00 47.47 172 SER A N 1
ATOM 1303 C CA . SER A 1 172 ? -25.167 50.347 32.289 1.00 47.47 172 SER A CA 1
ATOM 1304 C C . SER A 1 172 ? -25.970 49.403 33.182 1.00 47.47 172 SER A C 1
ATOM 1306 O O . SER A 1 172 ? -27.199 49.424 33.134 1.00 47.47 172 SER A O 1
ATOM 1308 N N . GLY A 1 173 ? -25.294 48.632 34.029 1.00 44.84 173 GLY A N 1
ATOM 1309 C CA . GLY A 1 173 ? -25.936 48.022 35.187 1.00 44.84 173 GLY A CA 1
ATOM 1310 C C . GLY A 1 173 ? -25.407 46.645 35.556 1.00 44.84 173 GLY A C 1
ATOM 1311 O O . GLY A 1 173 ? -25.646 45.678 34.845 1.00 44.84 173 GLY A O 1
ATOM 1312 N N . ILE A 1 174 ? -24.852 46.593 36.768 1.00 36.53 174 ILE A N 1
ATOM 1313 C CA . ILE A 1 174 ? -24.673 45.435 37.657 1.00 36.53 174 ILE A CA 1
ATOM 1314 C C . ILE A 1 174 ? -23.239 44.871 37.718 1.00 36.53 174 ILE A C 1
ATOM 1316 O O . ILE A 1 174 ? -22.512 44.743 36.741 1.00 36.53 174 ILE A O 1
ATOM 1320 N N . SER A 1 175 ? -22.853 44.660 38.971 1.00 33.16 175 SER A N 1
ATOM 1321 C CA . SER A 1 175 ? -21.560 44.808 39.638 1.00 33.16 175 SER A CA 1
ATOM 1322 C C . SER A 1 175 ? -20.666 43.549 39.592 1.00 33.16 175 SER A C 1
ATOM 1324 O O . SER A 1 175 ? -21.143 42.474 39.232 1.00 33.16 175 SER A O 1
ATOM 1326 N N . PRO A 1 176 ? -19.375 43.654 39.980 1.00 55.88 176 PRO A N 1
ATOM 1327 C CA . PRO A 1 176 ? -18.382 42.578 39.883 1.00 55.88 176 PRO A CA 1
ATOM 1328 C C . PRO A 1 176 ? -18.486 41.598 41.066 1.00 55.88 176 PRO A C 1
ATOM 1330 O O . PRO A 1 176 ? -19.063 41.978 42.074 1.00 55.88 176 PRO A O 1
ATOM 1333 N N . TRP A 1 177 ? -17.940 40.373 40.939 1.00 36.62 177 TRP A N 1
ATOM 1334 C CA . TRP A 1 177 ? -17.191 39.586 41.957 1.00 36.62 177 TRP A CA 1
ATOM 1335 C C . TRP A 1 177 ? -17.225 38.058 41.682 1.00 36.62 177 TRP A C 1
ATOM 1337 O O . TRP A 1 177 ? -18.242 37.423 41.920 1.00 36.62 177 TRP A O 1
ATOM 1347 N N . THR A 1 178 ? -16.044 37.473 41.378 1.00 38.72 178 THR A N 1
ATOM 1348 C CA . THR A 1 178 ? -15.555 36.087 41.697 1.00 38.72 178 THR A CA 1
ATOM 1349 C C . THR A 1 178 ? -16.314 34.851 41.135 1.00 38.72 178 THR A C 1
ATOM 1351 O O . THR A 1 178 ? -17.525 34.859 41.038 1.00 38.72 178 THR A O 1
ATOM 1354 N N . ARG A 1 179 ? -15.709 33.695 40.791 1.00 39.06 179 ARG A N 1
ATOM 1355 C CA . ARG A 1 179 ? -14.508 33.024 41.330 1.00 39.06 179 ARG A CA 1
ATOM 1356 C C . ARG A 1 179 ? -14.025 31.856 40.422 1.00 39.06 179 ARG A C 1
ATOM 1358 O O . ARG A 1 179 ? -14.846 31.137 39.873 1.00 39.06 179 ARG A O 1
ATOM 1365 N N . LEU A 1 180 ? -12.694 31.706 40.371 1.00 35.66 180 LEU A N 1
ATOM 1366 C CA . LEU A 1 180 ? -11.811 30.522 40.243 1.00 35.66 180 LEU A CA 1
ATOM 1367 C C . LEU A 1 180 ? -12.261 29.247 39.492 1.00 35.66 180 LEU A C 1
ATOM 1369 O O . LEU A 1 180 ? -13.116 28.503 39.962 1.00 35.66 180 LEU A O 1
ATOM 1373 N N . CYS A 1 181 ? -11.467 28.880 38.478 1.00 32.31 181 CYS A N 1
ATOM 1374 C CA . CYS A 1 181 ? -11.189 27.484 38.130 1.00 32.31 181 CYS A CA 1
ATOM 1375 C C . CYS A 1 181 ? -10.241 26.871 39.174 1.00 32.31 181 CYS A C 1
ATOM 1377 O O . CYS A 1 181 ? -9.149 27.388 39.408 1.00 32.31 181 CYS A O 1
ATOM 1379 N N . SER A 1 182 ? -10.648 25.764 39.785 1.00 35.00 182 SER A N 1
ATOM 1380 C CA . SER A 1 182 ? -9.788 24.876 40.568 1.00 35.00 182 SER A CA 1
ATOM 1381 C C . SER A 1 182 ? -9.070 23.894 39.638 1.00 35.00 182 SER A C 1
ATOM 1383 O O . SER A 1 182 ? -9.726 23.143 38.918 1.00 35.00 182 SER A O 1
ATOM 1385 N N . ALA A 1 183 ? -7.736 23.899 39.670 1.00 38.69 183 ALA A N 1
ATOM 1386 C CA . ALA A 1 183 ? -6.889 22.852 39.110 1.00 38.69 183 ALA A CA 1
ATOM 1387 C C . ALA A 1 183 ? -6.329 21.995 40.256 1.00 38.69 183 ALA A C 1
ATOM 1389 O O . ALA A 1 183 ? -5.661 22.505 41.151 1.00 38.69 183 ALA A O 1
ATOM 1390 N N . THR A 1 184 ? -6.614 20.702 40.196 1.00 44.62 184 THR A N 1
ATOM 1391 C CA . THR A 1 184 ? -5.988 19.581 40.917 1.00 44.62 184 THR A CA 1
ATOM 1392 C C . THR A 1 184 ? -6.224 18.388 39.998 1.00 44.62 184 THR A C 1
ATOM 1394 O O . THR A 1 184 ? -7.347 18.241 39.522 1.00 44.62 184 THR A O 1
ATOM 1397 N N . GLY A 1 185 ? -5.282 17.521 39.669 1.00 41.50 185 GLY A N 1
ATOM 1398 C CA . GLY A 1 185 ? -3.901 17.280 40.070 1.00 41.50 185 GLY A CA 1
ATOM 1399 C C . GLY A 1 185 ? -3.509 15.967 39.393 1.00 41.50 185 GLY A C 1
ATOM 1400 O O . GLY A 1 185 ? -4.440 15.182 39.100 1.00 41.50 185 GLY A O 1
#

Foldseek 3Di:
DDDDDDDDDAAEEADPDPPDDDDDDDDQAWAQAAAQDFWKWFADAQQAAAKKFKDKLNATQGMDGNPDRGIGTDGGGTRIGIYIYHDHPDDDPDDDCPDRDHGGNDFIDTNNHTDDDHDHDHDDPVVCVVVPPPPDDPDDVPDDDGPDDDDDDDDDDDDDDDDDPDPDDDDDDDDDDDDDDDDDD

Organism: Chelonia mydas (NCBI:txid8469)

Radius of gyration: 24.91 Å; chains: 1; bounding box: 40×71×59 Å

pLDDT: mean 71.07, std 22.93, range [22.36, 96.94]

InterPro domains:
  IPR048912 Beta-galactosidase 1-like , first all-beta domain [PF21317] (28-124)